Protein AF-A0A7S2BUK6-F1 (afdb_monomer)

InterPro domains:
  IPR001461 Aspartic peptidase A1 [PTHR47966] (7-236)
  IPR001969 Aspartic peptidase, active site [PS00141] (175-186)
  IPR021109 Aspartic peptidase domain superfamily [G3DSA:2.40.70.10] (14-270)
  IPR021109 Aspartic peptidase domain superfamily [SSF50630] (5-238)
  IPR033121 Peptidase family A1 domain [PF00026] (7-235)
  IPR034164 Pepsin-like domain [cd05471] (1-219)

Structure (mmCIF, N/CA/C/O backbone):
data_AF-A0A7S2BUK6-F1
#
_entry.id   AF-A0A7S2BUK6-F1
#
loop_
_atom_site.group_PDB
_atom_site.id
_atom_site.type_symbol
_atom_site.label_atom_id
_atom_site.label_alt_id
_atom_site.label_comp_id
_atom_site.label_asym_id
_atom_site.label_entity_id
_atom_site.label_seq_id
_atom_site.pdbx_PDB_ins_code
_atom_site.Cartn_x
_atom_site.Cartn_y
_atom_site.Cartn_z
_atom_site.occupancy
_atom_site.B_iso_or_equiv
_atom_site.auth_seq_id
_atom_site.auth_comp_id
_atom_site.auth_asym_id
_atom_site.auth_atom_id
_atom_site.pdbx_PDB_model_num
ATOM 1 N N . SER A 1 1 ? -5.325 21.673 5.597 1.00 63.12 1 SER A N 1
ATOM 2 C CA . SER A 1 1 ? -5.915 21.009 6.790 1.00 63.12 1 SER A CA 1
ATOM 3 C C . SER A 1 1 ? -7.316 20.516 6.438 1.00 63.12 1 SER A C 1
ATOM 5 O O . SER A 1 1 ? -7.862 20.958 5.432 1.00 63.12 1 SER A O 1
ATOM 7 N N . CYS A 1 2 ? -7.889 19.571 7.190 1.00 77.50 2 CYS A N 1
ATOM 8 C CA . CYS A 1 2 ? -9.202 18.996 6.872 1.00 77.50 2 CYS A CA 1
ATOM 9 C C . CYS A 1 2 ? -10.075 18.927 8.127 1.00 77.50 2 CYS A C 1
ATOM 11 O O . CYS A 1 2 ? -9.639 18.452 9.172 1.00 77.50 2 CYS A O 1
ATOM 13 N N . GLN A 1 3 ? -11.298 19.439 8.021 1.00 87.62 3 GLN A N 1
ATOM 14 C CA . GLN A 1 3 ? -12.352 19.324 9.018 1.00 87.62 3 GLN A CA 1
ATOM 15 C C . GLN A 1 3 ? -13.396 18.342 8.501 1.00 87.62 3 GLN A C 1
ATOM 17 O O . GLN A 1 3 ? -14.001 18.560 7.446 1.00 87.62 3 GLN A O 1
ATOM 22 N N . ALA A 1 4 ? -13.639 17.286 9.268 1.00 88.25 4 ALA A N 1
ATOM 23 C CA . ALA A 1 4 ? -14.643 16.278 8.971 1.00 88.25 4 ALA A CA 1
ATOM 24 C C . ALA A 1 4 ? -15.629 16.132 10.134 1.00 88.25 4 ALA A C 1
ATOM 26 O O . ALA A 1 4 ? -15.332 16.484 11.277 1.00 88.25 4 ALA A O 1
ATOM 27 N N . LYS A 1 5 ? -16.823 15.622 9.831 1.00 91.38 5 LYS A N 1
ATOM 28 C CA . LYS A 1 5 ? -17.813 15.197 10.825 1.00 91.38 5 LYS A CA 1
ATOM 29 C C . LYS A 1 5 ? -18.243 13.771 10.532 1.00 91.38 5 LYS A C 1
ATOM 31 O O . LYS A 1 5 ? -18.329 13.383 9.368 1.00 91.38 5 LYS A O 1
ATOM 36 N N . ASP A 1 6 ? -18.568 13.030 11.580 1.00 89.75 6 ASP A N 1
ATOM 37 C CA . ASP A 1 6 ? -19.218 11.738 11.422 1.00 89.75 6 ASP A CA 1
ATOM 38 C C . ASP A 1 6 ? -20.614 11.907 10.810 1.00 89.75 6 ASP A C 1
ATOM 40 O O . ASP A 1 6 ? -21.387 12.788 11.198 1.00 89.75 6 ASP A O 1
ATOM 44 N N . GLY A 1 7 ? -20.933 11.031 9.866 1.00 92.12 7 GLY A N 1
ATOM 45 C CA . GLY A 1 7 ? -22.261 10.827 9.310 1.00 92.12 7 GLY A CA 1
ATOM 46 C C . GLY A 1 7 ? -22.595 9.339 9.264 1.00 92.12 7 GLY A C 1
ATOM 47 O O . GLY A 1 7 ? -21.717 8.489 9.410 1.00 92.12 7 GLY A O 1
ATOM 48 N N . TYR A 1 8 ? -23.871 9.032 9.055 1.00 94.94 8 TYR A N 1
ATOM 49 C CA . TYR A 1 8 ? -24.347 7.670 8.837 1.00 94.94 8 TYR A CA 1
ATOM 50 C C . TYR A 1 8 ? -25.310 7.689 7.665 1.00 94.94 8 TYR A C 1
ATOM 52 O O . TYR A 1 8 ? -26.260 8.470 7.678 1.00 94.94 8 TYR A O 1
ATOM 60 N N . ASP A 1 9 ? -25.083 6.826 6.684 1.00 95.44 9 ASP A N 1
ATOM 61 C CA . ASP A 1 9 ? -25.985 6.701 5.542 1.00 95.44 9 ASP A CA 1
ATOM 62 C C . ASP A 1 9 ? -25.964 5.278 4.973 1.00 95.44 9 ASP A C 1
ATOM 64 O O . ASP A 1 9 ? -25.225 4.411 5.438 1.00 95.44 9 ASP A O 1
ATOM 68 N N . THR A 1 10 ? -26.805 5.005 3.986 1.00 96.56 10 THR A N 1
ATOM 69 C CA . THR A 1 10 ? -26.719 3.782 3.195 1.00 96.56 10 THR A CA 1
ATOM 70 C C . THR A 1 10 ? -25.669 3.958 2.105 1.00 96.56 10 THR A C 1
ATOM 72 O O . THR A 1 10 ? -25.775 4.854 1.273 1.00 96.56 10 THR A O 1
ATOM 75 N N . VAL A 1 11 ? -24.670 3.078 2.085 1.00 95.69 11 VAL A N 1
ATOM 76 C CA . VAL A 1 11 ? -23.646 3.024 1.036 1.00 95.69 11 VAL A CA 1
ATOM 77 C C . VAL A 1 11 ? -23.874 1.776 0.199 1.00 95.69 11 VAL A C 1
ATOM 79 O O . VAL A 1 11 ? -24.065 0.688 0.734 1.00 95.69 11 VAL A O 1
ATOM 82 N N . SER A 1 12 ? -23.834 1.907 -1.121 1.00 94.88 12 SER A N 1
ATOM 83 C CA . SER A 1 12 ? -23.960 0.779 -2.043 1.00 94.88 12 SER A CA 1
ATOM 84 C C . SER A 1 12 ? -22.882 0.841 -3.111 1.00 94.88 12 SER A C 1
ATOM 86 O O . SER A 1 12 ? -22.675 1.899 -3.705 1.00 94.88 12 SER A O 1
ATOM 88 N N . VAL A 1 13 ? -22.231 -0.290 -3.387 1.00 92.44 13 VAL A N 1
ATOM 89 C CA . VAL A 1 13 ? -21.210 -0.406 -4.437 1.00 92.44 13 VAL A CA 1
ATOM 90 C C . VAL A 1 13 ? -21.496 -1.651 -5.265 1.00 92.44 13 VAL A C 1
ATOM 92 O O . VAL A 1 13 ? -21.293 -2.776 -4.815 1.00 92.44 13 VAL A O 1
ATOM 95 N N . GLY A 1 14 ? -21.992 -1.468 -6.488 1.00 89.06 14 GLY A N 1
ATOM 96 C CA . GLY A 1 14 ? -22.506 -2.586 -7.278 1.00 89.06 14 GLY A CA 1
ATOM 97 C C . GLY A 1 14 ? -23.713 -3.224 -6.586 1.00 89.06 14 GLY A C 1
ATOM 98 O O . GLY A 1 14 ? -24.710 -2.552 -6.341 1.00 89.06 14 GLY A O 1
ATOM 99 N N . THR A 1 15 ? -23.629 -4.518 -6.271 1.00 90.38 15 THR A N 1
ATOM 100 C CA . THR A 1 15 ? -24.731 -5.289 -5.667 1.00 90.38 15 THR A CA 1
ATOM 101 C C . THR A 1 15 ? -24.682 -5.369 -4.141 1.00 90.38 15 THR A C 1
ATOM 103 O O . THR A 1 15 ? -25.618 -5.895 -3.543 1.00 90.38 15 THR A O 1
ATOM 106 N N . VAL A 1 16 ? -23.610 -4.891 -3.499 1.00 94.81 16 VAL A N 1
ATOM 107 C CA . VAL A 1 16 ? -23.482 -4.912 -2.033 1.00 94.81 16 VAL A CA 1
ATOM 108 C C . VAL A 1 16 ? -23.966 -3.598 -1.429 1.00 94.81 16 VAL A C 1
ATOM 110 O O . VAL A 1 16 ? -23.730 -2.519 -1.977 1.00 94.81 16 VAL A O 1
ATOM 113 N N . VAL A 1 17 ? -24.665 -3.698 -0.297 1.00 96.50 17 VAL A N 1
ATOM 114 C CA . VAL A 1 17 ? -25.309 -2.568 0.381 1.00 96.50 17 VAL A CA 1
ATOM 115 C C . VAL A 1 17 ? -24.965 -2.605 1.865 1.00 96.50 17 VAL A C 1
ATOM 117 O O . VAL A 1 17 ? -25.280 -3.571 2.553 1.00 96.50 17 VAL A O 1
ATOM 120 N N . ALA A 1 18 ? -24.378 -1.521 2.357 1.00 95.94 18 ALA A N 1
ATOM 121 C CA . ALA A 1 18 ? -24.115 -1.246 3.759 1.00 95.94 18 ALA A CA 1
ATOM 122 C C . ALA A 1 18 ? -25.167 -0.264 4.286 1.00 95.94 18 ALA A C 1
ATOM 124 O O . ALA A 1 18 ? -25.197 0.901 3.887 1.00 95.94 18 ALA A O 1
ATOM 125 N N . LYS A 1 19 ? -26.053 -0.714 5.176 1.00 95.69 19 LYS A N 1
ATOM 126 C CA . LYS A 1 19 ? -27.049 0.167 5.806 1.00 95.69 19 LYS A CA 1
ATOM 127 C C . LYS A 1 19 ? -26.442 0.852 7.024 1.00 95.69 19 LYS A C 1
ATOM 129 O O . LYS A 1 19 ? -25.816 0.185 7.839 1.00 95.69 19 LYS A O 1
ATOM 134 N N . LYS A 1 20 ? -26.713 2.152 7.192 1.00 95.06 20 LYS A N 1
ATOM 135 C CA . LYS A 1 20 ? -26.239 2.948 8.341 1.00 95.06 20 LYS A CA 1
ATOM 136 C C . LYS A 1 20 ? -24.707 2.884 8.495 1.00 95.06 20 LYS A C 1
ATOM 138 O O . LYS A 1 20 ? -24.192 2.828 9.607 1.00 95.06 20 LYS A O 1
ATOM 143 N N . GLN A 1 21 ? -23.994 2.894 7.373 1.00 95.44 21 GLN A N 1
ATOM 144 C CA . GLN A 1 21 ? -22.540 2.909 7.314 1.00 95.44 21 GLN A CA 1
ATOM 145 C C . GLN A 1 21 ? -22.007 4.221 7.908 1.00 95.44 21 GLN A C 1
ATOM 147 O O . GLN A 1 21 ? -22.392 5.293 7.427 1.00 95.44 21 GLN A O 1
ATOM 152 N N . PRO A 1 22 ? -21.111 4.165 8.910 1.00 93.50 22 PRO A N 1
ATOM 153 C CA . PRO A 1 22 ? -20.335 5.328 9.320 1.00 93.50 22 PRO A CA 1
ATOM 154 C C . PRO A 1 22 ? -19.531 5.898 8.144 1.00 93.50 22 PRO A C 1
ATOM 156 O O . PRO A 1 22 ? -18.801 5.161 7.476 1.00 93.50 22 PRO A O 1
ATOM 159 N N . ILE A 1 23 ? -19.637 7.206 7.914 1.00 93.25 23 ILE A N 1
ATOM 160 C CA . ILE A 1 23 ? -18.888 7.946 6.890 1.00 93.25 23 ILE A CA 1
ATOM 161 C C . ILE A 1 23 ? -18.262 9.206 7.485 1.00 93.25 23 ILE A C 1
ATOM 163 O O . ILE A 1 23 ? -18.832 9.841 8.374 1.00 93.25 23 ILE A O 1
ATOM 167 N N . TRP A 1 24 ? -17.100 9.601 6.971 1.00 91.06 24 TRP A N 1
ATOM 168 C CA . TRP A 1 24 ? -16.492 10.889 7.295 1.00 91.06 24 TRP A CA 1
ATOM 169 C C . TRP A 1 24 ? -16.889 11.919 6.247 1.00 91.06 24 TRP A C 1
ATOM 171 O O . TRP A 1 24 ? -16.454 11.870 5.099 1.00 91.06 24 TRP A O 1
ATOM 181 N N . VAL A 1 25 ? -17.733 12.866 6.649 1.00 91.25 25 VAL A N 1
ATOM 182 C CA . VAL A 1 25 ? -18.172 13.960 5.787 1.00 91.25 25 VAL A CA 1
ATOM 183 C C . VAL A 1 25 ? -17.171 15.099 5.908 1.00 91.25 25 VAL A C 1
ATOM 185 O O . VAL A 1 25 ? -17.207 15.872 6.871 1.00 91.25 25 VAL A O 1
ATOM 188 N N . ALA A 1 26 ? -16.287 15.205 4.919 1.00 89.19 26 ALA A N 1
ATOM 189 C CA . ALA A 1 26 ? -15.412 16.355 4.738 1.00 89.19 26 ALA A CA 1
ATOM 190 C C . ALA A 1 26 ? -16.256 17.637 4.603 1.00 89.19 26 ALA A C 1
ATOM 192 O O . ALA A 1 26 ? -17.089 17.754 3.706 1.00 89.19 26 ALA A O 1
ATOM 193 N N . LYS A 1 27 ? -16.078 18.592 5.523 1.00 86.81 27 LYS A N 1
ATOM 194 C CA . LYS A 1 27 ? -16.765 19.897 5.505 1.00 86.81 27 LYS A CA 1
ATOM 195 C C . LYS A 1 27 ? -15.912 20.973 4.860 1.00 86.81 27 LYS A C 1
ATOM 197 O O . LYS A 1 27 ? -16.417 21.771 4.080 1.00 86.81 27 LYS A O 1
ATOM 202 N N . PHE A 1 28 ? -14.632 20.977 5.199 1.00 84.44 28 PHE A N 1
ATOM 203 C CA . PHE A 1 28 ? -13.642 21.878 4.638 1.00 84.44 28 PHE A CA 1
ATOM 204 C C . PHE A 1 28 ? -12.317 21.136 4.610 1.00 84.44 28 PHE A C 1
ATOM 206 O O . PHE A 1 28 ? -11.784 20.820 5.672 1.00 84.44 28 PHE A O 1
ATOM 213 N N . CYS A 1 29 ? -11.811 20.815 3.423 1.00 80.44 29 CYS A N 1
ATOM 214 C CA . CYS A 1 29 ? -10.545 20.110 3.283 1.00 80.44 29 CYS A CA 1
ATOM 215 C C . CYS A 1 29 ? -9.741 20.732 2.151 1.00 80.44 29 CYS A C 1
ATOM 217 O O . CYS A 1 29 ? -10.107 20.633 0.983 1.00 80.44 29 CYS A O 1
ATOM 219 N N . GLU A 1 30 ? -8.631 21.363 2.514 1.00 79.75 30 GLU A N 1
ATOM 220 C CA . GLU A 1 30 ? -7.612 21.777 1.558 1.00 79.75 30 GLU A CA 1
ATOM 221 C C . GLU A 1 30 ? -6.728 20.573 1.274 1.00 79.75 30 GLU A C 1
ATOM 223 O O . GLU A 1 30 ? -5.814 20.257 2.043 1.00 79.75 30 GLU A O 1
ATOM 228 N N . ILE A 1 31 ? -7.050 19.875 0.188 1.00 75.88 31 ILE A N 1
ATOM 229 C CA . ILE A 1 31 ? -6.252 18.766 -0.324 1.00 75.88 31 ILE A CA 1
ATOM 230 C C . ILE A 1 31 ? -5.955 19.084 -1.792 1.00 75.88 31 ILE A C 1
ATOM 232 O O . ILE A 1 31 ? -6.694 18.636 -2.669 1.00 75.88 31 ILE A O 1
ATOM 236 N N . PRO A 1 32 ? -4.912 19.892 -2.076 1.00 70.69 32 PRO A N 1
ATOM 237 C CA . PRO A 1 32 ? -4.606 20.364 -3.428 1.00 70.69 32 PRO A CA 1
ATOM 238 C C . PRO A 1 32 ? -4.531 19.231 -4.456 1.00 70.69 32 PRO A C 1
ATOM 240 O O . PRO A 1 32 ? -5.091 19.351 -5.539 1.00 70.69 32 PRO A O 1
ATOM 243 N N . MET A 1 33 ? -3.959 18.083 -4.081 1.00 68.25 33 MET A N 1
ATOM 244 C CA . MET A 1 33 ? -3.880 16.891 -4.937 1.00 68.25 33 MET A CA 1
ATOM 245 C C . MET A 1 33 ? -5.245 16.332 -5.364 1.00 68.25 33 MET A C 1
ATOM 247 O O . MET A 1 33 ? -5.359 15.752 -6.439 1.00 68.25 33 MET A O 1
ATOM 251 N N . LEU A 1 34 ? -6.299 16.526 -4.566 1.00 73.69 34 LEU A N 1
ATOM 252 C CA . LEU A 1 34 ? -7.648 16.070 -4.907 1.00 73.69 34 LEU A CA 1
ATOM 253 C C . LEU A 1 34 ? -8.431 17.075 -5.757 1.00 73.69 34 LEU A C 1
ATOM 255 O O . LEU A 1 34 ? -9.470 16.716 -6.299 1.00 73.69 34 LEU A O 1
ATOM 259 N N . THR A 1 35 ? -7.945 18.310 -5.926 1.00 72.25 35 THR A N 1
ATOM 260 C CA . THR A 1 35 ? -8.623 19.308 -6.778 1.00 72.25 35 THR A CA 1
ATOM 261 C C . THR A 1 35 ? -8.655 18.900 -8.250 1.00 72.25 35 THR A C 1
ATOM 263 O O . THR A 1 35 ? -9.583 19.262 -8.967 1.00 72.25 35 THR A O 1
ATOM 266 N N . GLN A 1 36 ? -7.669 18.111 -8.684 1.00 72.56 36 GLN A N 1
ATOM 267 C CA . GLN A 1 36 ? -7.567 17.569 -10.040 1.00 72.56 36 GLN A CA 1
ATOM 268 C C . GLN A 1 36 ? -7.998 16.097 -10.121 1.00 72.56 36 GLN A C 1
ATOM 270 O O . GLN A 1 36 ? -7.938 15.493 -11.192 1.00 72.56 36 GLN A O 1
ATOM 275 N N . ALA A 1 37 ? -8.414 15.496 -9.003 1.00 79.19 37 ALA A N 1
ATOM 276 C CA . ALA A 1 37 ? -8.813 14.100 -8.980 1.00 79.19 37 ALA A CA 1
ATOM 277 C C . ALA A 1 37 ? -10.132 13.896 -9.737 1.00 79.19 37 ALA A C 1
ATOM 279 O O . ALA A 1 37 ? -11.076 14.676 -9.623 1.00 79.19 37 ALA A O 1
ATOM 280 N N . SER A 1 38 ? -10.224 12.789 -10.471 1.00 85.38 38 SER A N 1
ATOM 281 C CA . SER A 1 38 ? -11.446 12.371 -11.169 1.00 85.38 38 SER A CA 1
ATOM 282 C C . SER A 1 38 ? -12.439 11.623 -10.269 1.00 85.38 38 SER A C 1
ATOM 284 O O . SER A 1 38 ? -13.433 11.091 -10.761 1.00 85.38 38 SER A O 1
ATOM 286 N N . PHE A 1 39 ? -12.182 11.562 -8.959 1.00 87.38 39 PHE A N 1
ATOM 287 C CA . PHE A 1 39 ? -13.015 10.873 -7.976 1.00 87.38 39 PHE A CA 1
ATOM 288 C C . PHE A 1 39 ? -13.428 11.807 -6.835 1.00 87.38 39 PHE A C 1
ATOM 290 O O . PHE A 1 39 ? -12.749 12.781 -6.523 1.00 87.38 39 PHE A O 1
ATOM 297 N N . ASN A 1 40 ? -14.544 11.478 -6.178 1.00 87.75 40 ASN A N 1
ATOM 298 C CA . ASN A 1 40 ? -15.128 12.301 -5.111 1.00 87.75 40 ASN A CA 1
ATOM 299 C C . ASN A 1 40 ? -15.127 11.626 -3.732 1.00 87.75 40 ASN A C 1
ATOM 301 O O . ASN A 1 40 ? -15.394 12.285 -2.731 1.00 87.75 40 ASN A O 1
ATOM 305 N N . VAL A 1 41 ? -14.868 10.317 -3.673 1.00 89.56 41 VAL A N 1
ATOM 306 C CA . VAL A 1 41 ? -14.949 9.510 -2.450 1.00 89.56 41 VAL A CA 1
ATOM 307 C C . VAL A 1 41 ? -13.751 8.575 -2.382 1.00 89.56 41 VAL A C 1
ATOM 309 O O . VAL A 1 41 ? -13.381 7.966 -3.384 1.00 89.56 41 VAL A O 1
ATOM 312 N N . ILE A 1 42 ? -13.184 8.435 -1.185 1.00 90.81 42 ILE A N 1
ATOM 313 C CA . ILE A 1 42 ? -12.199 7.404 -0.858 1.00 90.81 42 ILE A CA 1
ATOM 314 C C . ILE A 1 42 ? -12.901 6.380 0.030 1.00 90.81 42 ILE A C 1
ATOM 316 O O . ILE A 1 42 ? -13.400 6.721 1.102 1.00 90.81 42 ILE A O 1
ATOM 320 N N . ALA A 1 43 ? -12.947 5.130 -0.421 1.00 92.81 43 ALA A N 1
ATOM 321 C CA . ALA A 1 43 ? -13.478 4.016 0.352 1.00 92.81 43 ALA A CA 1
ATOM 322 C C . ALA A 1 43 ? -12.311 3.182 0.890 1.00 92.81 43 ALA A C 1
ATOM 324 O O . ALA A 1 43 ? -11.618 2.510 0.130 1.00 92.81 43 ALA A O 1
ATOM 325 N N . GLY A 1 44 ? -12.083 3.243 2.203 1.00 91.62 44 GLY A N 1
ATOM 326 C CA . GLY A 1 44 ? -11.054 2.442 2.860 1.00 91.62 44 GLY A CA 1
ATOM 327 C C . GLY A 1 44 ? -11.448 0.967 2.896 1.00 91.62 44 GLY A C 1
ATOM 328 O O . GLY A 1 44 ? -12.485 0.619 3.456 1.00 91.62 44 GLY A O 1
ATOM 329 N N . LEU A 1 45 ? -10.604 0.106 2.323 1.00 92.88 45 LEU A N 1
ATOM 330 C CA . LEU A 1 45 ? -10.773 -1.353 2.320 1.00 92.88 45 LEU A CA 1
ATOM 331 C C . LEU A 1 45 ? -9.724 -2.045 3.198 1.00 92.88 45 LEU A C 1
ATOM 333 O O . LEU A 1 45 ? -9.308 -3.160 2.896 1.00 92.88 45 LEU A O 1
ATOM 337 N N . GLY A 1 46 ? -9.243 -1.368 4.246 1.00 89.81 46 GLY A N 1
ATOM 338 C CA . GLY A 1 46 ? -8.295 -1.938 5.205 1.00 89.81 46 GLY A CA 1
ATOM 339 C C . GLY A 1 46 ? -8.892 -3.112 5.996 1.00 89.81 46 GLY A C 1
ATOM 340 O O . GLY A 1 46 ? -10.108 -3.324 5.952 1.00 89.81 46 GLY A O 1
ATOM 341 N N . PRO A 1 47 ? -8.063 -3.883 6.722 1.00 86.31 47 PRO A N 1
ATOM 342 C CA . PRO A 1 47 ? -8.556 -4.970 7.559 1.00 86.31 47 PRO A CA 1
ATOM 343 C C . PRO A 1 47 ? -9.607 -4.478 8.573 1.00 86.31 47 PRO A C 1
ATOM 345 O O . PRO A 1 47 ? -9.392 -3.443 9.216 1.00 86.31 47 PRO A O 1
ATOM 348 N N . PRO A 1 48 ? -10.732 -5.196 8.744 1.00 82.94 48 PRO A N 1
ATOM 349 C CA . PRO A 1 48 ? -11.732 -4.838 9.743 1.00 82.94 48 PRO A CA 1
ATOM 350 C C . PRO A 1 48 ? -11.160 -4.974 11.161 1.00 82.94 48 PRO A C 1
ATOM 352 O O . PRO A 1 48 ? -10.327 -5.838 11.440 1.00 82.94 48 PRO A O 1
ATOM 355 N N . GLY A 1 49 ? -11.610 -4.117 12.072 1.00 82.00 49 GLY A N 1
ATOM 356 C CA . GLY A 1 49 ? -11.174 -4.054 1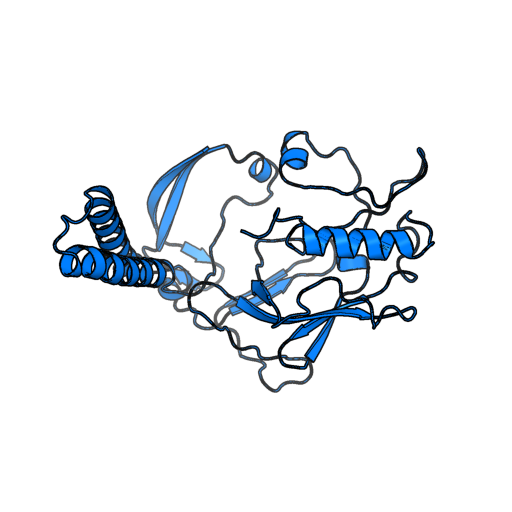3.461 1.00 82.00 49 GLY A CA 1
ATOM 357 C C . GLY A 1 49 ? -9.916 -3.220 13.711 1.00 82.00 49 GLY A C 1
ATOM 358 O O . GLY A 1 49 ? -9.512 -3.109 14.871 1.00 82.00 49 GLY A O 1
ATOM 359 N N . GLN A 1 50 ? -9.300 -2.624 12.682 1.00 84.50 50 GLN A N 1
ATOM 360 C CA . GLN A 1 50 ? -8.041 -1.879 12.818 1.00 84.50 50 GLN A CA 1
ATOM 361 C C . GLN A 1 50 ? -8.101 -0.757 13.874 1.00 84.50 50 GLN A C 1
ATOM 363 O O . GLN A 1 50 ? -7.236 -0.766 14.754 1.00 84.50 50 GLN A O 1
ATOM 368 N N . PRO A 1 51 ? -9.107 0.145 13.897 1.00 83.69 51 PRO A N 1
ATOM 369 C CA . PRO A 1 51 ? -9.170 1.204 14.910 1.00 83.69 51 PRO A CA 1
ATOM 370 C C . PRO A 1 51 ? -9.263 0.646 16.337 1.00 83.69 51 PRO A C 1
ATOM 372 O O . PRO A 1 51 ? -8.548 1.072 17.243 1.00 83.69 51 PRO A O 1
ATOM 375 N N . ALA A 1 52 ? -10.092 -0.383 16.538 1.00 86.81 52 ALA A N 1
ATOM 376 C CA . ALA A 1 52 ? -10.239 -1.022 17.841 1.00 86.81 52 ALA A CA 1
ATOM 377 C C . ALA A 1 52 ? -8.966 -1.772 18.270 1.00 86.81 52 ALA A C 1
ATOM 379 O O . ALA A 1 52 ? -8.642 -1.794 19.457 1.00 86.81 52 ALA A O 1
ATOM 380 N N . TYR A 1 53 ? -8.252 -2.397 17.330 1.00 86.94 53 TYR A N 1
ATOM 381 C CA . TYR A 1 53 ? -6.980 -3.065 17.595 1.00 86.94 53 TYR A CA 1
ATOM 382 C C . TYR A 1 53 ? -5.898 -2.059 17.997 1.00 86.94 53 TYR A C 1
ATOM 384 O O . TYR A 1 53 ? -5.251 -2.251 19.026 1.00 86.94 53 TYR A O 1
ATOM 392 N N . THR A 1 54 ? -5.741 -0.968 17.239 1.00 87.00 54 THR A N 1
ATOM 393 C CA . THR A 1 54 ? -4.767 0.090 17.538 1.00 87.00 54 THR A CA 1
ATOM 394 C C . THR A 1 54 ? -5.020 0.695 18.918 1.00 87.00 54 THR A C 1
ATOM 396 O O . THR A 1 54 ? -4.093 0.747 19.726 1.00 87.00 54 THR A O 1
ATOM 399 N N . ALA A 1 55 ? -6.267 1.062 19.232 1.00 89.25 55 ALA A N 1
ATOM 400 C CA . ALA A 1 55 ? -6.610 1.625 20.536 1.00 89.25 55 ALA A CA 1
ATOM 401 C C . ALA A 1 55 ? -6.315 0.649 21.693 1.00 89.25 55 ALA A C 1
ATOM 403 O O . ALA A 1 55 ? -5.726 1.045 22.695 1.00 89.25 55 ALA A O 1
ATOM 404 N N . ARG A 1 56 ? -6.642 -0.648 21.551 1.00 92.19 56 ARG A N 1
ATOM 405 C CA . ARG A 1 56 ? -6.301 -1.670 22.565 1.00 92.19 56 ARG A CA 1
ATOM 406 C C . ARG A 1 56 ? -4.796 -1.807 22.763 1.00 92.19 56 ARG A C 1
ATOM 408 O O . ARG A 1 56 ? -4.342 -1.811 23.900 1.00 92.19 56 ARG A O 1
ATOM 415 N N . HIS A 1 57 ? -4.032 -1.887 21.675 1.00 91.50 57 HIS A N 1
ATOM 416 C CA . HIS A 1 57 ? -2.582 -2.024 21.762 1.00 91.50 57 HIS A CA 1
ATOM 417 C C . HIS A 1 57 ? -1.943 -0.807 22.448 1.00 91.50 57 HIS A C 1
ATOM 419 O O . HIS A 1 57 ? -1.064 -0.972 23.288 1.00 91.50 57 HIS A O 1
ATOM 425 N N . MET A 1 58 ? -2.401 0.413 22.147 1.00 92.88 58 MET A N 1
ATOM 426 C CA . MET A 1 58 ? -1.915 1.618 22.829 1.00 92.88 58 MET A CA 1
ATOM 427 C C . MET A 1 58 ? -2.259 1.615 24.324 1.00 92.88 58 MET A C 1
ATOM 429 O O . MET A 1 58 ? -1.399 1.936 25.142 1.00 92.88 58 MET A O 1
ATOM 433 N N . LEU A 1 59 ? -3.467 1.180 24.698 1.00 94.94 59 LEU A N 1
ATOM 434 C CA . LEU A 1 59 ? -3.855 1.024 26.105 1.00 94.94 59 LEU A CA 1
ATOM 435 C C . LEU A 1 59 ? -2.966 0.012 26.843 1.00 94.94 59 LEU A C 1
ATOM 437 O O . LEU A 1 59 ? -2.524 0.297 27.952 1.00 94.94 59 LEU A O 1
ATOM 441 N N . GLU A 1 60 ? -2.621 -1.115 26.216 1.00 95.00 60 GLU A N 1
ATOM 442 C CA . GLU A 1 60 ? -1.698 -2.103 26.795 1.00 95.00 60 GLU A CA 1
ATOM 443 C C . GLU A 1 60 ? -0.279 -1.543 27.004 1.00 95.00 60 GLU A C 1
ATOM 445 O O . GLU A 1 60 ? 0.399 -1.897 27.971 1.00 95.00 60 GLU A O 1
ATOM 450 N N . GLN A 1 61 ? 0.201 -0.667 2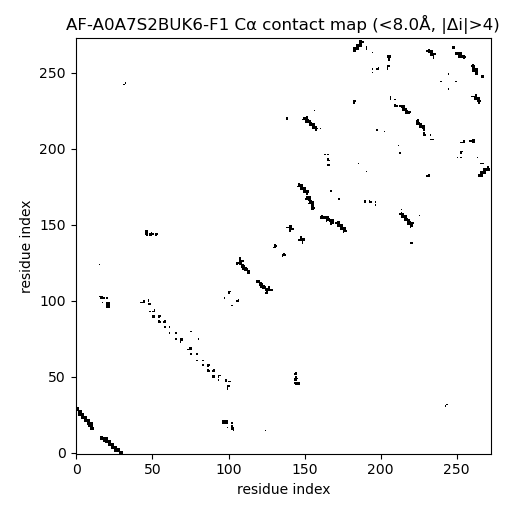6.113 1.00 93.88 61 GLN A N 1
ATOM 451 C CA . GLN A 1 61 ? 1.492 0.008 26.303 1.00 93.88 61 GLN A CA 1
ATOM 452 C C . GLN A 1 61 ? 1.422 1.027 27.447 1.00 93.88 61 GLN A C 1
ATOM 454 O O . GLN A 1 61 ? 2.327 1.070 28.283 1.00 93.88 61 GLN A O 1
ATOM 459 N N . LEU A 1 62 ? 0.330 1.791 27.538 1.00 94.81 62 LEU A N 1
ATOM 460 C CA . LEU A 1 62 ? 0.096 2.718 28.646 1.00 94.81 62 LEU A CA 1
ATOM 461 C C . LEU A 1 62 ? -0.008 1.989 29.992 1.00 94.81 62 LEU A C 1
ATOM 463 O O . LEU A 1 62 ? 0.531 2.477 30.982 1.00 94.81 62 LEU A O 1
ATOM 467 N N . ASP A 1 63 ? -0.610 0.797 30.036 1.00 95.25 63 ASP A N 1
ATOM 468 C CA . ASP A 1 63 ? -0.639 -0.047 31.238 1.00 95.25 63 ASP A CA 1
ATOM 469 C C . ASP A 1 63 ? 0.774 -0.383 31.729 1.00 95.25 63 ASP A C 1
ATOM 471 O O . ASP A 1 63 ? 1.063 -0.247 32.920 1.00 95.25 63 ASP A O 1
ATOM 475 N N . LYS A 1 64 ? 1.679 -0.764 30.818 1.00 95.12 64 LYS A N 1
ATOM 476 C CA . LYS A 1 64 ? 3.083 -1.058 31.154 1.00 95.12 64 LYS A CA 1
ATOM 477 C C . LYS A 1 64 ? 3.817 0.180 31.665 1.00 95.12 64 LYS A C 1
ATOM 479 O O . LYS A 1 64 ? 4.555 0.091 32.645 1.00 95.12 64 LYS A O 1
ATOM 484 N N . MET A 1 65 ? 3.604 1.333 31.029 1.00 94.44 65 MET A N 1
ATOM 485 C CA . MET A 1 65 ? 4.208 2.597 31.459 1.00 94.44 65 MET A CA 1
ATOM 486 C C . MET A 1 65 ? 3.715 3.001 32.851 1.00 94.44 65 MET A C 1
ATOM 488 O O . MET A 1 65 ? 4.519 3.311 33.724 1.00 94.44 65 MET A O 1
ATOM 492 N N . GLU A 1 66 ? 2.409 2.934 33.106 1.00 93.69 66 GLU A N 1
ATOM 493 C CA . GLU A 1 66 ? 1.852 3.228 34.427 1.00 93.69 66 GLU A CA 1
ATOM 494 C C . GLU A 1 66 ? 2.351 2.281 35.512 1.00 93.69 66 GLU A C 1
ATOM 496 O O . GLU A 1 66 ? 2.616 2.718 36.632 1.00 93.69 66 GLU A O 1
ATOM 501 N N . GLN A 1 67 ? 2.464 0.988 35.202 1.00 94.06 67 GLN A N 1
ATOM 502 C CA . GLN A 1 67 ? 3.027 0.008 36.126 1.00 94.06 67 GLN A CA 1
ATOM 503 C C . GLN A 1 67 ? 4.468 0.360 36.498 1.00 94.06 67 GLN A C 1
ATOM 505 O O . GLN A 1 67 ? 4.831 0.207 37.661 1.00 94.06 67 GLN A O 1
ATOM 510 N N . HIS A 1 68 ? 5.261 0.885 35.559 1.00 94.81 68 HIS A N 1
ATOM 511 C CA . HIS A 1 68 ? 6.620 1.347 35.834 1.00 94.81 68 HIS A CA 1
ATOM 512 C C . HIS A 1 68 ? 6.648 2.512 36.838 1.00 94.81 68 HIS A C 1
ATOM 514 O O . HIS A 1 68 ? 7.353 2.426 37.841 1.00 94.81 68 HIS A O 1
ATOM 520 N N . PHE A 1 69 ? 5.824 3.549 36.641 1.00 95.19 69 PHE A N 1
ATOM 521 C CA . PHE A 1 69 ? 5.712 4.663 37.599 1.00 95.19 69 PHE A CA 1
ATOM 522 C C . PHE A 1 69 ? 5.237 4.187 38.976 1.00 95.19 69 PHE A C 1
ATOM 524 O O . PHE A 1 69 ? 5.839 4.519 39.996 1.00 95.19 69 PHE A O 1
ATOM 531 N N . LYS A 1 70 ? 4.194 3.344 39.011 1.00 92.81 70 LYS A N 1
ATOM 532 C CA . LYS A 1 70 ? 3.652 2.779 40.257 1.00 92.81 70 LYS A CA 1
ATOM 533 C C . LYS A 1 70 ? 4.693 1.938 40.998 1.00 92.81 70 LYS A C 1
ATOM 535 O O . LYS A 1 70 ? 4.792 2.043 42.215 1.00 92.81 70 LYS A O 1
ATOM 540 N N . TYR A 1 71 ? 5.481 1.139 40.278 1.00 95.31 71 TYR A N 1
ATOM 541 C CA . TYR A 1 71 ? 6.567 0.341 40.849 1.00 95.31 71 TYR A CA 1
ATOM 542 C C . TYR A 1 71 ? 7.669 1.219 41.458 1.00 95.31 71 TYR A C 1
ATOM 544 O O . TYR A 1 71 ? 8.160 0.922 42.544 1.00 95.31 71 TYR A O 1
ATOM 552 N N . ASN A 1 72 ? 8.000 2.337 40.807 1.00 94.88 72 ASN A N 1
ATOM 553 C CA . ASN A 1 72 ? 8.967 3.317 41.310 1.00 94.88 72 ASN A CA 1
ATOM 554 C C . ASN A 1 72 ? 8.389 4.239 42.404 1.00 94.88 72 ASN A C 1
ATOM 556 O O . ASN A 1 72 ? 9.089 5.121 42.894 1.00 94.88 72 ASN A O 1
ATOM 560 N N . ASN A 1 73 ? 7.126 4.041 42.805 1.00 94.75 73 ASN A N 1
ATOM 561 C CA . ASN A 1 73 ? 6.400 4.889 43.753 1.00 94.75 73 ASN A CA 1
ATOM 562 C C . ASN A 1 73 ? 6.326 6.368 43.312 1.00 94.75 73 ASN A C 1
ATOM 564 O O . ASN A 1 73 ? 6.296 7.286 44.134 1.00 94.75 73 ASN A O 1
ATOM 568 N N . GLU A 1 74 ? 6.295 6.581 41.998 1.00 95.12 74 GLU A N 1
ATOM 569 C CA . GLU A 1 74 ? 6.148 7.875 41.344 1.00 95.12 74 GLU A CA 1
ATOM 570 C C . GLU A 1 74 ? 4.683 8.113 40.955 1.00 95.12 74 GLU A C 1
ATOM 572 O O . GLU A 1 74 ? 3.922 7.185 40.661 1.00 95.12 74 GLU A O 1
ATOM 577 N N . ALA A 1 75 ? 4.273 9.381 40.935 1.00 94.00 75 ALA A N 1
ATOM 578 C CA . ALA A 1 75 ? 2.966 9.748 40.410 1.00 94.00 75 ALA A CA 1
ATOM 579 C C . ALA A 1 75 ? 2.939 9.537 38.891 1.00 94.00 75 ALA A C 1
ATOM 581 O O . ALA A 1 75 ? 3.860 9.946 38.186 1.00 94.00 75 ALA A O 1
ATOM 582 N N . VAL A 1 76 ? 1.859 8.938 38.381 1.00 94.56 76 VAL A N 1
ATOM 583 C CA . VAL A 1 76 ? 1.653 8.813 36.935 1.00 94.56 76 VAL A CA 1
ATOM 584 C C . VAL A 1 76 ? 1.488 10.219 36.340 1.00 94.56 76 VAL A C 1
ATOM 586 O O . VAL A 1 76 ? 0.617 10.963 36.801 1.00 94.56 76 VAL A O 1
ATOM 589 N N . PRO A 1 77 ? 2.276 10.587 35.316 1.00 95.62 77 PRO A N 1
ATOM 590 C CA . PRO A 1 77 ? 2.138 11.868 34.635 1.00 95.62 77 PRO A CA 1
ATOM 591 C C . PRO A 1 77 ? 0.725 12.109 34.083 1.00 95.62 77 PRO A C 1
ATOM 593 O O . PRO A 1 77 ? 0.114 11.223 33.483 1.00 95.62 77 PRO A O 1
ATOM 596 N N . GLU A 1 78 ? 0.211 13.332 34.234 1.00 94.75 78 GLU A N 1
ATOM 597 C CA . GLU A 1 78 ? -1.152 13.699 33.816 1.00 94.75 78 GLU A CA 1
ATOM 598 C C . GLU A 1 78 ? -1.388 13.498 32.310 1.00 94.75 78 GLU A C 1
ATOM 600 O O . GLU A 1 78 ? -2.470 13.079 31.899 1.00 94.75 78 GLU A O 1
ATOM 605 N N . ASN A 1 79 ? -0.359 13.698 31.481 1.00 94.38 79 ASN A N 1
ATOM 606 C CA . ASN A 1 79 ? -0.438 13.442 30.043 1.00 94.38 79 ASN A CA 1
ATOM 607 C C . ASN A 1 79 ? -0.707 11.963 29.722 1.00 94.38 79 ASN A C 1
ATOM 609 O O . ASN A 1 79 ? -1.443 11.691 28.780 1.00 94.38 79 ASN A O 1
ATOM 613 N N . LEU A 1 80 ? -0.169 11.014 30.500 1.00 93.62 80 LEU A N 1
ATOM 614 C CA . LEU A 1 80 ? -0.449 9.586 30.302 1.00 93.62 80 LEU A CA 1
ATOM 615 C C . LEU A 1 80 ? -1.891 9.248 30.687 1.00 93.62 80 LEU A C 1
ATOM 617 O O . LEU A 1 80 ? -2.563 8.497 29.983 1.00 93.62 80 LEU A O 1
ATOM 621 N N . VAL A 1 81 ? -2.393 9.851 31.769 1.00 93.25 81 VAL A N 1
ATOM 622 C CA . VAL A 1 81 ? -3.795 9.702 32.191 1.00 93.25 81 VAL A CA 1
ATOM 623 C C . VAL A 1 81 ? -4.744 10.248 31.122 1.00 93.25 81 VAL A C 1
ATOM 625 O O . VAL A 1 81 ? -5.775 9.638 30.832 1.00 93.25 81 VAL A O 1
ATOM 628 N N . GLN A 1 82 ? -4.402 11.388 30.522 1.00 94.50 82 GLN A N 1
ATOM 629 C CA . GLN A 1 82 ? -5.194 11.996 29.459 1.00 94.50 82 GLN A CA 1
ATOM 630 C C . GLN A 1 82 ? -5.157 11.159 28.170 1.00 94.50 82 GLN A C 1
ATOM 632 O O . GLN A 1 82 ? -6.215 10.857 27.622 1.00 94.50 82 GLN A O 1
ATOM 637 N N . GLN A 1 83 ? -3.978 10.687 27.754 1.00 94.00 83 GLN A N 1
ATOM 638 C CA . GLN A 1 83 ? -3.829 9.776 26.611 1.00 94.00 83 GLN A CA 1
ATOM 639 C C . GLN A 1 83 ? -4.631 8.483 26.791 1.00 94.00 83 GLN A C 1
ATOM 641 O O . GLN A 1 83 ? -5.282 8.023 25.855 1.00 94.00 83 GLN A O 1
ATOM 646 N N . ARG A 1 84 ? -4.648 7.907 28.001 1.00 94.81 84 ARG A N 1
ATOM 647 C CA . ARG A 1 84 ? -5.489 6.739 28.297 1.00 94.81 84 ARG A CA 1
ATOM 648 C C . ARG A 1 84 ? -6.961 7.034 28.035 1.00 94.81 84 ARG A C 1
ATOM 650 O O . ARG A 1 84 ? -7.610 6.263 27.335 1.00 94.81 84 ARG A O 1
ATOM 657 N N . LYS A 1 85 ? -7.489 8.135 28.581 1.00 95.25 85 LYS A N 1
ATOM 658 C CA . LYS A 1 85 ? -8.899 8.516 28.390 1.00 95.25 85 LYS A CA 1
ATOM 659 C C . LYS A 1 85 ? -9.244 8.672 26.910 1.00 95.25 85 LYS A C 1
ATOM 661 O O . LYS A 1 85 ? -10.325 8.263 26.497 1.00 95.25 85 LYS A O 1
ATOM 666 N N . GLU A 1 86 ? -8.334 9.240 26.124 1.00 94.19 86 GLU A N 1
ATOM 667 C CA . GLU A 1 86 ? -8.499 9.394 24.676 1.00 94.19 86 GLU A CA 1
ATOM 668 C C . GLU A 1 86 ? -8.598 8.035 23.975 1.00 94.19 86 GLU A C 1
ATOM 670 O O . GLU A 1 86 ? -9.575 7.789 23.266 1.00 94.19 86 GLU A O 1
ATOM 675 N N . PHE A 1 87 ? -7.671 7.108 24.242 1.00 94.38 87 PHE A N 1
ATOM 676 C CA . PHE A 1 87 ? -7.721 5.770 23.643 1.00 94.38 87 PHE A CA 1
ATOM 677 C C . PHE A 1 87 ? -8.901 4.921 24.142 1.00 94.38 87 PHE A C 1
ATOM 679 O O . PHE A 1 87 ? -9.450 4.123 23.381 1.00 94.38 87 PHE A O 1
ATOM 686 N N . GLU A 1 88 ? -9.347 5.086 25.391 1.00 94.69 88 GLU A N 1
ATOM 687 C CA . GLU A 1 88 ? -10.560 4.432 25.905 1.00 94.69 88 GLU A CA 1
ATOM 688 C C . GLU A 1 88 ? -11.818 4.917 25.173 1.00 94.69 88 GLU A C 1
ATOM 690 O O . GLU A 1 88 ? -12.671 4.107 24.792 1.00 94.69 88 GLU A O 1
ATOM 695 N N . GLN A 1 89 ? -11.923 6.228 24.936 1.00 92.88 89 GLN A N 1
ATOM 696 C CA . GLN A 1 89 ? -13.007 6.815 24.150 1.00 92.88 89 GLN A CA 1
ATOM 697 C C . GLN A 1 89 ? -12.955 6.347 22.695 1.00 92.88 89 GLN A C 1
ATOM 699 O O . GLN A 1 89 ? -13.980 5.929 22.154 1.00 92.88 89 GLN A O 1
ATOM 704 N N . GLU A 1 90 ? -11.774 6.355 22.076 1.00 89.06 90 GLU A N 1
ATOM 705 C CA . GLU A 1 90 ? -11.575 5.855 20.715 1.00 89.06 90 GLU A CA 1
ATOM 706 C C . GLU A 1 90 ? -12.002 4.389 20.600 1.00 89.06 90 GLU A C 1
ATOM 708 O O . GLU A 1 90 ? -12.773 4.035 19.708 1.00 89.06 90 GLU A O 1
ATOM 713 N N . LEU A 1 91 ? -11.595 3.541 21.548 1.00 92.50 91 LEU A N 1
ATOM 714 C CA . LEU A 1 91 ? -11.987 2.137 21.581 1.00 92.50 91 LEU A CA 1
ATOM 715 C C . LEU A 1 91 ? -13.506 1.962 21.735 1.00 92.50 91 LEU A C 1
ATOM 717 O O . LEU A 1 91 ? -14.096 1.089 21.092 1.00 92.50 91 LEU A O 1
ATOM 721 N N . ALA A 1 92 ? -14.150 2.766 22.584 1.00 91.31 92 ALA A N 1
ATOM 722 C CA . ALA A 1 92 ? -15.601 2.735 22.760 1.00 91.31 92 ALA A CA 1
ATOM 723 C C . ALA A 1 92 ? -16.343 3.142 21.476 1.00 91.31 92 ALA A C 1
ATOM 725 O O . ALA A 1 92 ? -17.362 2.537 21.131 1.00 91.31 92 ALA A O 1
ATOM 726 N N . VAL A 1 93 ? -15.816 4.123 20.741 1.00 88.06 93 VAL A N 1
ATOM 727 C CA . VAL A 1 93 ? -16.348 4.551 19.443 1.00 88.06 93 VAL A CA 1
ATOM 728 C C . VAL A 1 93 ? -16.125 3.476 18.379 1.00 88.06 93 VAL A C 1
ATOM 730 O O . VAL A 1 93 ? -17.076 3.095 17.697 1.00 88.06 93 VAL A O 1
ATOM 733 N N . ALA A 1 94 ? -14.908 2.942 18.268 1.00 87.25 94 ALA A N 1
ATOM 734 C CA . ALA A 1 94 ? -14.537 1.933 17.278 1.00 87.25 94 ALA A CA 1
ATOM 735 C C . ALA A 1 94 ? -15.382 0.658 17.403 1.00 87.25 94 ALA A C 1
ATOM 737 O O . ALA A 1 94 ? -15.832 0.116 16.402 1.00 87.25 94 ALA A O 1
ATOM 738 N N . LYS A 1 95 ? -15.697 0.223 18.630 1.00 86.38 95 LYS A N 1
ATOM 739 C CA . LYS A 1 95 ? -16.580 -0.934 18.874 1.00 86.38 95 LYS A CA 1
ATOM 740 C C . LYS A 1 95 ? -18.000 -0.774 18.317 1.00 86.38 95 LYS A C 1
ATOM 742 O O . LYS A 1 95 ? -18.678 -1.778 18.143 1.00 86.38 95 LYS A O 1
ATOM 747 N N . ASN A 1 96 ? -18.455 0.458 18.087 1.00 85.94 96 ASN A N 1
ATOM 748 C CA . ASN A 1 96 ? -19.803 0.760 17.600 1.00 85.94 96 ASN A CA 1
ATOM 749 C C . ASN A 1 96 ? -19.824 1.275 16.150 1.00 85.94 96 ASN A C 1
ATOM 751 O O . ASN A 1 96 ? -20.902 1.470 15.585 1.00 85.94 96 ASN A O 1
ATOM 755 N N . LYS A 1 97 ? -18.656 1.524 15.546 1.00 88.00 97 LYS A N 1
ATOM 756 C CA . LYS A 1 97 ? -18.515 1.976 14.160 1.00 88.00 97 LYS A CA 1
ATOM 757 C C . LYS A 1 97 ? -17.977 0.834 13.306 1.00 88.00 97 LYS A C 1
ATOM 759 O O . LYS A 1 97 ? -16.770 0.704 13.141 1.00 88.00 97 LYS A O 1
ATOM 764 N N . HIS A 1 98 ? -18.893 0.043 12.759 1.00 88.38 98 HIS A N 1
ATOM 765 C CA . HIS A 1 98 ? -18.553 -1.046 11.847 1.00 88.38 98 HIS A CA 1
ATOM 766 C C . HIS A 1 98 ? -17.853 -0.527 10.584 1.00 88.38 98 HIS A C 1
ATOM 768 O O . HIS A 1 98 ? -18.273 0.468 9.976 1.00 88.38 98 HIS A O 1
ATOM 774 N N . GLU A 1 99 ? -16.780 -1.206 10.183 1.00 89.50 99 GLU A N 1
ATOM 775 C CA . GLU A 1 99 ? -16.068 -0.907 8.947 1.00 89.50 99 GLU A CA 1
ATOM 776 C C . GLU A 1 99 ? -16.916 -1.249 7.714 1.00 89.50 99 GLU A C 1
ATOM 778 O O . GLU A 1 99 ? -17.888 -2.008 7.777 1.00 89.50 99 GLU A O 1
ATOM 783 N N . LEU A 1 100 ? -16.540 -0.685 6.562 1.00 92.25 100 LEU A N 1
ATOM 784 C CA . LEU A 1 100 ? -17.299 -0.841 5.321 1.00 92.25 100 LEU A CA 1
ATOM 785 C C . LEU A 1 100 ? -17.437 -2.309 4.900 1.00 92.25 100 LEU A C 1
ATOM 787 O O . LEU A 1 100 ? -18.531 -2.747 4.554 1.00 92.25 100 LEU A O 1
ATOM 791 N N . LEU A 1 101 ? -16.339 -3.069 4.956 1.00 93.00 101 LEU A N 1
ATOM 792 C CA . LEU A 1 101 ? -16.329 -4.487 4.587 1.00 93.00 101 LEU A CA 1
ATOM 793 C C . LEU A 1 101 ? -17.239 -5.323 5.500 1.00 93.00 101 LEU A C 1
ATOM 795 O O . LEU A 1 101 ? -17.989 -6.157 4.997 1.00 93.00 101 LEU A O 1
ATOM 799 N N . ASP A 1 102 ? -17.230 -5.046 6.808 1.00 91.62 102 ASP A N 1
ATOM 800 C CA . ASP A 1 102 ? -18.082 -5.720 7.797 1.00 91.62 102 ASP A CA 1
ATOM 801 C C . ASP A 1 102 ? -19.565 -5.405 7.549 1.00 91.62 102 ASP A C 1
ATOM 803 O O . ASP A 1 102 ? -20.390 -6.301 7.375 1.00 91.62 102 ASP A O 1
ATOM 807 N N . THR A 1 103 ? -19.901 -4.121 7.386 1.00 92.94 103 THR A N 1
ATOM 808 C CA . THR A 1 103 ? -21.285 -3.681 7.142 1.00 92.94 103 THR A CA 1
ATOM 809 C C . THR A 1 103 ? -21.837 -4.186 5.801 1.00 92.94 103 THR A C 1
ATOM 811 O O . THR A 1 103 ? -23.040 -4.418 5.677 1.00 92.94 103 THR A O 1
ATOM 814 N N . MET A 1 104 ? -20.979 -4.379 4.791 1.00 93.81 104 MET A N 1
ATOM 815 C CA . MET A 1 104 ? -21.348 -4.992 3.506 1.00 93.81 104 MET A CA 1
ATOM 816 C C . MET A 1 104 ? -21.418 -6.526 3.552 1.00 93.81 104 MET A C 1
ATOM 818 O O . MET A 1 104 ? -21.882 -7.131 2.583 1.00 93.81 104 MET A O 1
ATOM 822 N N . GLY A 1 105 ? -20.952 -7.167 4.629 1.00 93.56 105 GLY A N 1
ATOM 823 C CA . GLY A 1 105 ? -20.823 -8.622 4.711 1.00 93.56 105 GLY A CA 1
ATOM 824 C C . GLY A 1 105 ? -19.825 -9.191 3.698 1.00 93.56 105 GLY A C 1
ATOM 825 O O . GLY A 1 105 ? -20.055 -10.267 3.142 1.00 93.56 105 GLY A O 1
ATOM 826 N N . VAL A 1 106 ? -18.752 -8.451 3.401 1.00 93.94 106 VAL A N 1
ATOM 827 C CA . VAL A 1 106 ? -17.706 -8.852 2.454 1.00 93.94 106 VAL A CA 1
ATOM 828 C C . VAL A 1 106 ? -16.544 -9.487 3.204 1.00 93.94 106 VAL A C 1
ATOM 830 O O . VAL A 1 106 ? -15.799 -8.807 3.903 1.00 93.94 106 VAL A O 1
ATOM 833 N N . ASN A 1 107 ? -16.344 -10.788 2.989 1.00 91.12 107 ASN A N 1
ATOM 834 C CA . ASN A 1 107 ? -15.261 -11.546 3.632 1.00 91.12 107 ASN A CA 1
ATOM 835 C C . ASN A 1 107 ? -14.052 -11.776 2.717 1.00 91.12 107 ASN A C 1
ATOM 837 O O . ASN A 1 107 ? -12.950 -12.043 3.188 1.00 91.12 107 ASN A O 1
ATOM 841 N N . VAL A 1 108 ? -14.260 -11.701 1.402 1.00 92.88 108 VAL A N 1
ATOM 842 C CA . VAL A 1 108 ? -13.219 -11.855 0.382 1.00 92.88 108 VAL A CA 1
ATOM 843 C C . VAL A 1 108 ? -13.501 -10.849 -0.721 1.00 92.88 108 VAL A C 1
ATOM 845 O O . VAL A 1 108 ? -14.631 -10.744 -1.194 1.00 92.88 108 VAL A O 1
ATOM 848 N N . PHE A 1 109 ? -12.481 -10.120 -1.156 1.00 94.69 109 PHE A N 1
ATOM 849 C CA . PHE A 1 109 ? -12.567 -9.273 -2.339 1.00 94.69 109 PHE A CA 1
ATOM 850 C C . PHE A 1 109 ? -11.322 -9.445 -3.201 1.00 94.69 109 PHE A C 1
ATOM 852 O O . PHE A 1 109 ? -10.307 -9.993 -2.769 1.00 94.69 109 PHE A O 1
ATOM 859 N N . SER A 1 110 ? -11.406 -9.022 -4.454 1.00 95.00 110 SER A N 1
ATOM 860 C CA . SER A 1 110 ? -10.276 -9.051 -5.379 1.00 95.00 110 SER A CA 1
ATOM 861 C C . SER A 1 110 ? -10.261 -7.802 -6.238 1.00 95.00 110 SER A C 1
ATOM 863 O O . SER A 1 110 ? -11.310 -7.292 -6.624 1.00 95.00 110 SER A O 1
ATOM 865 N N . THR A 1 111 ? -9.055 -7.327 -6.533 1.00 94.44 111 THR A N 1
ATOM 866 C CA . THR A 1 111 ? -8.813 -6.177 -7.401 1.00 94.44 111 THR A CA 1
ATOM 867 C C . THR A 1 111 ? -8.002 -6.611 -8.615 1.00 94.44 111 THR A C 1
ATOM 869 O O . THR A 1 111 ? -7.056 -7.392 -8.503 1.00 94.44 111 THR A O 1
ATOM 872 N N . CYS A 1 112 ? -8.381 -6.119 -9.786 1.00 93.69 112 CYS A N 1
ATOM 873 C CA . CYS A 1 112 ? -7.641 -6.295 -11.025 1.00 93.69 112 CYS A CA 1
ATOM 874 C C . CYS A 1 112 ? -7.584 -4.947 -11.734 1.00 93.69 112 CYS A C 1
ATOM 876 O O . CYS A 1 112 ? -8.607 -4.456 -12.201 1.00 93.69 112 CYS A O 1
ATOM 878 N N . LEU A 1 113 ? -6.403 -4.335 -11.800 1.00 92.44 113 LEU A N 1
ATOM 879 C CA . LEU A 1 113 ? -6.210 -3.048 -12.461 1.00 92.44 113 LEU A CA 1
ATOM 880 C C . LEU A 1 113 ? -5.699 -3.271 -13.883 1.00 92.44 113 LEU A C 1
ATOM 882 O O . LEU A 1 113 ? -4.765 -4.043 -14.112 1.00 92.44 113 LEU A O 1
ATOM 886 N N . GLY A 1 114 ? -6.324 -2.604 -14.849 1.00 90.88 114 GLY A N 1
ATOM 887 C CA . GLY A 1 114 ? -5.895 -2.677 -16.234 1.00 90.88 114 GLY A CA 1
ATOM 888 C C . GLY A 1 114 ? -4.532 -2.001 -16.438 1.00 90.88 114 GLY A C 1
ATOM 889 O O . GLY A 1 114 ? -4.275 -0.914 -15.929 1.00 90.88 114 GLY A O 1
ATOM 890 N N . LYS A 1 115 ? -3.642 -2.646 -17.203 1.00 85.31 115 LYS A N 1
ATOM 891 C CA . LYS A 1 115 ? -2.256 -2.179 -17.414 1.00 85.31 115 LYS A CA 1
ATOM 892 C C . LYS A 1 115 ? -2.156 -0.909 -18.268 1.00 85.31 115 LYS A C 1
ATOM 894 O O . LYS A 1 115 ? -1.182 -0.173 -18.163 1.00 85.31 115 LYS A O 1
ATOM 899 N N . LYS A 1 116 ? -3.106 -0.685 -19.181 1.00 86.19 116 LYS A N 1
ATOM 900 C CA . LYS A 1 116 ? -3.052 0.453 -20.111 1.00 86.19 116 LYS A CA 1
ATOM 901 C C . LYS A 1 116 ? -3.680 1.693 -19.466 1.00 86.19 116 LYS A C 1
ATOM 903 O O . LYS A 1 116 ? -4.675 1.547 -18.752 1.00 86.19 116 LYS A O 1
ATOM 908 N N . PRO A 1 117 ? -3.189 2.904 -19.774 1.00 81.56 117 PRO A N 1
ATOM 909 C CA . PRO A 1 117 ? -3.874 4.128 -19.382 1.00 81.56 117 PRO A CA 1
ATOM 910 C C . PRO A 1 117 ? -5.352 4.084 -19.782 1.00 81.56 117 PRO A C 1
ATOM 912 O O . PRO A 1 117 ? -5.686 3.655 -20.888 1.00 81.56 117 PRO A O 1
ATOM 915 N N . SER A 1 118 ? -6.230 4.509 -18.874 1.00 83.06 118 SER A N 1
ATOM 916 C CA . SER A 1 118 ? -7.693 4.508 -19.049 1.00 83.06 118 SER A CA 1
ATOM 917 C C . SER A 1 118 ? -8.346 3.133 -19.255 1.00 83.06 118 SER A C 1
ATOM 919 O O . SER A 1 118 ? -9.528 3.068 -19.586 1.00 83.06 118 SER A O 1
ATOM 921 N N . SER A 1 119 ? -7.618 2.024 -19.081 1.00 91.50 119 SER A N 1
ATOM 922 C CA . SER A 1 119 ? -8.242 0.699 -19.128 1.00 91.50 119 SER A CA 1
ATOM 923 C C . SER A 1 119 ? -9.032 0.409 -17.855 1.00 91.50 119 SER A C 1
ATOM 925 O O . SER A 1 119 ? -8.649 0.816 -16.759 1.00 91.50 119 SER A O 1
ATOM 927 N N . ASN A 1 120 ? -10.149 -0.302 -18.011 1.00 91.44 120 ASN A N 1
ATOM 928 C CA . ASN A 1 120 ? -11.012 -0.647 -16.889 1.00 91.44 120 ASN A CA 1
ATOM 929 C C . ASN A 1 120 ? -10.279 -1.552 -15.894 1.00 91.44 120 ASN A C 1
ATOM 931 O O . ASN A 1 120 ? -9.605 -2.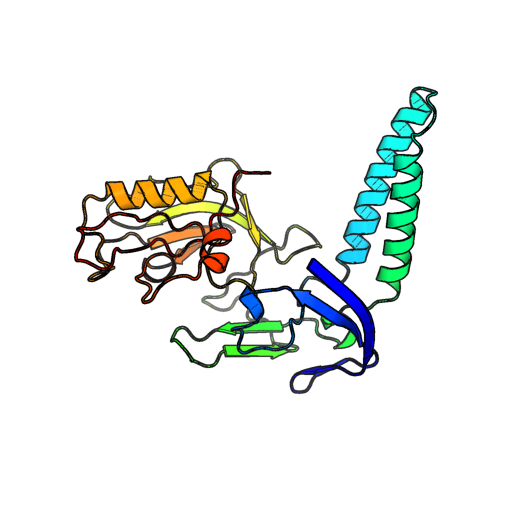509 -16.285 1.00 91.44 120 ASN A O 1
ATOM 935 N N . GLY A 1 121 ? -10.472 -1.264 -14.610 1.00 93.12 121 GLY A N 1
ATOM 936 C CA . GLY A 1 121 ? -10.198 -2.191 -13.522 1.00 93.12 121 GLY A CA 1
ATOM 937 C C . GLY A 1 121 ? -11.479 -2.865 -13.029 1.00 93.12 121 GLY A C 1
ATOM 938 O O . GLY A 1 121 ? -12.588 -2.442 -13.359 1.00 93.12 121 GLY A O 1
ATOM 939 N N . TYR A 1 122 ? -11.323 -3.903 -12.216 1.00 93.56 122 TYR A N 1
ATOM 940 C CA . TYR A 1 122 ? -12.411 -4.657 -11.609 1.00 93.56 122 TYR A CA 1
ATOM 941 C C . TYR A 1 122 ? -12.171 -4.786 -10.110 1.00 93.56 122 TYR A C 1
ATOM 943 O O . TYR A 1 122 ? -11.091 -5.194 -9.685 1.00 93.56 122 TYR A O 1
ATOM 951 N N . LEU A 1 123 ? -13.201 -4.481 -9.327 1.00 94.31 123 LEU A N 1
ATOM 952 C CA . LEU A 1 123 ? -13.284 -4.788 -7.906 1.00 94.31 123 LEU A CA 1
ATOM 953 C C . LEU A 1 123 ? -14.428 -5.784 -7.726 1.00 94.31 123 LEU A C 1
ATOM 955 O O . LEU A 1 123 ? -15.565 -5.500 -8.103 1.00 94.31 123 LEU A O 1
ATOM 959 N N . ILE A 1 124 ? -14.107 -6.966 -7.212 1.00 94.81 124 ILE A N 1
ATOM 960 C CA . ILE A 1 124 ? -15.036 -8.092 -7.113 1.00 94.81 124 ILE A CA 1
ATOM 961 C C . ILE A 1 124 ? -15.303 -8.359 -5.637 1.00 94.81 124 ILE A C 1
ATOM 963 O O . ILE A 1 124 ? -14.379 -8.645 -4.877 1.00 94.81 124 ILE A O 1
ATOM 967 N N . TRP A 1 125 ? -16.570 -8.265 -5.245 1.00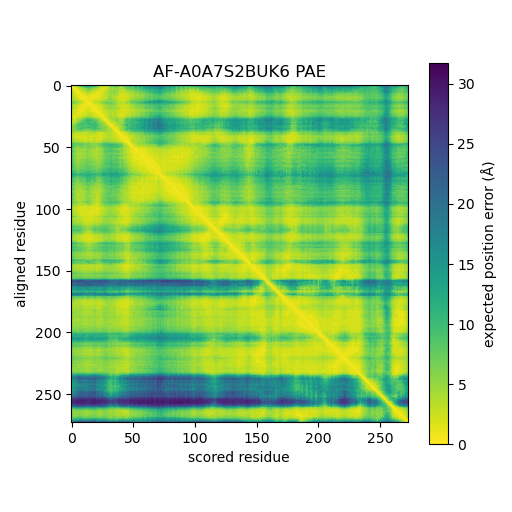 95.25 125 TRP A N 1
ATOM 968 C CA . TRP A 1 125 ? -17.034 -8.536 -3.887 1.00 95.25 125 TRP A CA 1
ATOM 969 C C . TRP A 1 125 ? -17.399 -10.003 -3.713 1.00 95.25 125 TRP A C 1
ATOM 971 O O . TRP A 1 125 ? -18.010 -10.590 -4.604 1.00 95.25 125 TRP A O 1
ATOM 981 N N . ASN A 1 126 ? -17.083 -10.567 -2.545 1.00 93.69 126 ASN A N 1
ATOM 982 C CA . ASN A 1 126 ? -17.327 -11.974 -2.221 1.00 93.69 126 ASN A CA 1
ATOM 983 C C . ASN A 1 126 ? -16.775 -12.920 -3.296 1.00 93.69 126 ASN A C 1
ATOM 985 O O . ASN A 1 126 ? -17.435 -13.872 -3.710 1.00 93.69 126 ASN A O 1
ATOM 989 N N . ASP A 1 127 ? -15.563 -12.614 -3.769 1.00 94.56 127 ASP A N 1
ATOM 990 C CA . ASP A 1 127 ? -14.909 -13.386 -4.821 1.00 94.56 127 ASP A CA 1
ATOM 991 C C . ASP A 1 127 ? -14.520 -14.789 -4.327 1.00 94.56 127 ASP A C 1
ATOM 993 O O . ASP A 1 127 ? -14.386 -15.063 -3.130 1.00 94.56 127 ASP A O 1
ATOM 997 N N . VAL A 1 128 ? -14.306 -15.692 -5.276 1.00 91.69 128 VAL A N 1
ATOM 998 C CA . VAL A 1 128 ? -13.845 -17.051 -5.019 1.00 91.69 128 VAL A CA 1
ATOM 999 C C . VAL A 1 128 ? -12.321 -17.059 -4.945 1.00 91.69 128 VAL A C 1
ATOM 1001 O O . VAL A 1 128 ? -11.627 -16.572 -5.841 1.00 91.69 128 VAL A O 1
ATOM 1004 N N . THR A 1 129 ? -11.780 -17.666 -3.888 1.00 89.00 129 THR A N 1
ATOM 1005 C CA . THR A 1 129 ? -10.331 -17.837 -3.761 1.00 89.00 129 THR A CA 1
ATOM 1006 C C . THR A 1 129 ? -9.772 -18.706 -4.888 1.00 89.00 129 THR A C 1
ATOM 1008 O O . THR A 1 129 ? -10.335 -19.736 -5.262 1.00 89.00 129 THR A O 1
ATOM 1011 N N . ARG A 1 130 ? -8.620 -18.294 -5.418 1.00 91.94 130 ARG A N 1
ATOM 1012 C CA . ARG A 1 130 ? -7.866 -19.028 -6.444 1.00 91.94 130 ARG A CA 1
ATOM 1013 C C . ARG A 1 130 ? -6.633 -19.716 -5.847 1.00 91.94 130 ARG A C 1
ATOM 1015 O O . ARG A 1 130 ? -5.736 -20.109 -6.586 1.00 91.94 130 ARG A O 1
ATOM 1022 N N . ALA A 1 131 ? -6.574 -19.854 -4.520 1.00 90.31 131 ALA A N 1
ATOM 1023 C CA . ALA A 1 131 ? -5.485 -20.535 -3.824 1.00 90.31 131 ALA A CA 1
ATOM 1024 C C . ALA A 1 131 ? -5.217 -21.929 -4.422 1.00 90.31 131 ALA A C 1
ATOM 1026 O O . ALA A 1 131 ? -6.142 -22.674 -4.752 1.00 90.31 131 ALA A O 1
ATOM 1027 N N . GLY A 1 132 ? -3.938 -22.261 -4.606 1.00 90.31 132 GLY A N 1
ATOM 1028 C CA . GLY A 1 132 ? -3.504 -23.523 -5.215 1.00 90.31 132 GLY A CA 1
ATOM 1029 C C . GLY A 1 132 ? -3.650 -23.604 -6.740 1.00 90.31 132 GLY A C 1
ATOM 1030 O O . GLY A 1 132 ? -3.305 -24.632 -7.322 1.00 90.31 132 GLY A O 1
ATOM 1031 N N . LYS A 1 133 ? -4.143 -22.559 -7.421 1.00 93.75 133 LYS A N 1
ATOM 1032 C CA . LYS A 1 133 ? -4.137 -22.498 -8.892 1.00 93.75 133 LYS A CA 1
ATOM 1033 C C . LYS A 1 133 ? -2.763 -22.048 -9.418 1.00 93.75 133 LYS A C 1
ATOM 1035 O O . LYS A 1 133 ? -2.103 -21.238 -8.765 1.00 93.75 133 LYS A O 1
ATOM 1040 N N . PRO A 1 134 ? -2.328 -22.522 -10.603 1.00 93.25 134 PRO A N 1
ATOM 1041 C CA . PRO A 1 134 ? -1.106 -22.035 -11.238 1.00 93.25 134 PRO A CA 1
ATOM 1042 C C . PRO A 1 134 ? -1.110 -20.509 -11.376 1.00 93.25 134 PRO A C 1
ATOM 1044 O O . PRO A 1 134 ? -2.111 -19.927 -11.788 1.00 93.25 134 PRO A O 1
ATOM 1047 N N . GLY A 1 135 ? 0.007 -19.870 -11.024 1.00 87.88 135 GLY A N 1
ATOM 1048 C CA . GLY A 1 135 ? 0.143 -18.411 -11.062 1.00 87.88 135 GLY A CA 1
ATOM 1049 C C . GLY A 1 135 ? -0.465 -17.664 -9.869 1.00 87.88 135 GLY A C 1
ATOM 1050 O O . GLY A 1 135 ? -0.454 -16.438 -9.877 1.00 87.88 135 GLY A O 1
ATOM 1051 N N . VAL A 1 136 ? -0.972 -18.361 -8.843 1.00 92.44 136 VAL A N 1
ATOM 1052 C CA . VAL A 1 136 ? -1.481 -17.734 -7.614 1.00 92.44 136 VAL A CA 1
ATOM 1053 C C . VAL A 1 136 ? -0.504 -17.944 -6.466 1.00 92.44 136 VAL A C 1
ATOM 1055 O O . VAL A 1 136 ? -0.215 -19.076 -6.085 1.00 92.44 136 VAL A O 1
ATOM 1058 N N . LEU A 1 137 ? -0.038 -16.837 -5.889 1.00 92.69 137 LEU A N 1
ATOM 1059 C CA . LEU A 1 137 ? 0.772 -16.825 -4.678 1.00 92.69 137 LEU A CA 1
ATOM 1060 C C . LEU A 1 137 ? -0.103 -16.444 -3.482 1.00 92.69 137 LEU A C 1
ATOM 1062 O O . LEU A 1 137 ? -0.713 -15.377 -3.469 1.00 92.69 137 LEU A O 1
ATOM 1066 N N . GLN A 1 138 ? -0.158 -17.318 -2.478 1.00 92.44 138 GLN A N 1
ATOM 1067 C CA . GLN A 1 138 ? -0.825 -17.030 -1.212 1.00 92.44 138 GLN A CA 1
ATOM 1068 C C . GLN A 1 138 ? 0.205 -16.540 -0.194 1.00 92.44 138 GLN A C 1
ATOM 1070 O O . GLN A 1 138 ? 1.231 -17.185 0.021 1.00 92.44 138 GLN A O 1
ATOM 1075 N N . LEU A 1 139 ? -0.083 -15.397 0.425 1.00 92.62 139 LEU A N 1
ATOM 1076 C CA . LEU A 1 139 ? 0.802 -14.723 1.369 1.00 92.62 139 LEU A CA 1
ATOM 1077 C C . LEU A 1 139 ? 0.115 -14.581 2.725 1.00 92.62 139 LEU A C 1
ATOM 1079 O O . LEU A 1 139 ? -1.082 -14.301 2.795 1.00 92.62 139 LEU A O 1
ATOM 1083 N N . SER A 1 140 ? 0.885 -14.757 3.796 1.00 91.19 140 SER A N 1
ATOM 1084 C CA . SER A 1 140 ? 0.416 -14.505 5.157 1.00 91.19 140 SER A CA 1
ATOM 1085 C C . SER A 1 140 ? 0.514 -13.019 5.478 1.00 91.19 140 SER A C 1
ATOM 1087 O O . SER A 1 140 ? 1.566 -12.408 5.284 1.00 91.19 140 SER A O 1
ATOM 1089 N N . VAL A 1 141 ? -0.565 -12.463 6.023 1.00 92.25 141 VAL A N 1
ATOM 1090 C CA . VAL A 1 141 ? -0.585 -11.100 6.559 1.00 92.25 141 VAL A CA 1
ATOM 1091 C C . VAL A 1 141 ? -0.130 -11.165 8.024 1.00 92.25 141 VAL A C 1
ATOM 1093 O O . VAL A 1 141 ? -0.801 -11.814 8.824 1.00 92.25 141 VAL A O 1
ATOM 1096 N N . PRO A 1 142 ? 1.015 -10.564 8.406 1.00 86.88 142 PRO A N 1
ATOM 1097 C CA . PRO A 1 142 ? 1.619 -10.765 9.726 1.00 86.88 142 PRO A CA 1
ATOM 1098 C C . PRO A 1 142 ? 0.952 -9.968 10.862 1.00 86.88 142 PRO A C 1
ATOM 1100 O O . PRO A 1 142 ? 1.342 -10.127 12.015 1.00 86.88 142 PRO A O 1
ATOM 1103 N N . GLY A 1 143 ? -0.018 -9.100 10.565 1.00 83.38 143 GLY A N 1
ATOM 1104 C CA . GLY A 1 143 ? -0.678 -8.243 11.550 1.00 83.38 143 GLY A CA 1
ATOM 1105 C C . GLY A 1 143 ? -2.131 -7.936 11.191 1.00 83.38 143 GLY A C 1
ATOM 1106 O O . GLY A 1 143 ? -2.629 -8.369 10.159 1.00 83.38 143 GLY A O 1
ATOM 1107 N N . ASN A 1 144 ? -2.800 -7.159 12.046 1.00 81.88 144 ASN A N 1
ATOM 1108 C CA . ASN A 1 144 ? -4.252 -6.930 11.969 1.00 81.88 144 ASN A CA 1
ATOM 1109 C C . ASN A 1 144 ? -4.635 -5.491 11.586 1.00 81.88 144 ASN A C 1
ATOM 1111 O O . ASN A 1 144 ? -5.793 -5.108 11.714 1.00 81.88 144 ASN A O 1
ATOM 1115 N N . ILE A 1 145 ? -3.662 -4.676 11.174 1.00 83.69 145 ILE A N 1
ATOM 1116 C CA . ILE A 1 145 ? -3.863 -3.241 10.915 1.00 83.69 145 ILE A CA 1
ATOM 1117 C C . ILE A 1 145 ? -3.808 -2.882 9.430 1.00 83.69 145 ILE A C 1
ATOM 1119 O O . ILE A 1 145 ? -4.398 -1.899 9.000 1.00 83.69 145 ILE A O 1
ATOM 1123 N N . THR A 1 146 ? -3.108 -3.669 8.624 1.00 90.69 146 THR A N 1
ATOM 1124 C CA . THR A 1 146 ? -2.836 -3.365 7.217 1.00 90.69 146 THR A CA 1
ATOM 1125 C C . THR A 1 146 ? -2.779 -4.656 6.416 1.00 90.69 146 THR A C 1
ATOM 1127 O O . THR A 1 146 ? -2.487 -5.723 6.959 1.00 90.69 146 THR A O 1
ATOM 1130 N N . TRP A 1 147 ? -2.996 -4.559 5.104 1.00 93.81 147 TRP A N 1
ATOM 1131 C CA . TRP A 1 147 ? -2.705 -5.638 4.156 1.00 93.81 147 TRP A CA 1
ATOM 1132 C C . TRP A 1 147 ? -1.195 -5.747 3.924 1.00 93.81 147 TRP A C 1
ATOM 1134 O O . TRP A 1 147 ? -0.686 -5.493 2.831 1.00 93.81 147 TRP A O 1
ATOM 1144 N N . SER A 1 148 ? -0.469 -6.050 4.999 1.00 94.12 148 SER A N 1
ATOM 1145 C CA . SER A 1 148 ? 0.982 -6.140 4.983 1.00 94.12 148 SER A CA 1
ATOM 1146 C C . SER A 1 148 ? 1.470 -7.507 4.537 1.00 94.12 148 SER A C 1
ATOM 1148 O O . SER A 1 148 ? 0.852 -8.531 4.817 1.00 94.12 148 SER A O 1
ATOM 1150 N N . ILE A 1 149 ? 2.639 -7.521 3.914 1.00 94.81 149 ILE A N 1
ATOM 1151 C CA . ILE A 1 149 ? 3.391 -8.723 3.570 1.00 94.81 149 ILE A CA 1
ATOM 1152 C C . ILE A 1 149 ? 4.838 -8.562 4.034 1.00 94.81 149 ILE A C 1
ATOM 1154 O O . ILE A 1 149 ? 5.350 -7.445 4.152 1.00 94.81 149 ILE A O 1
ATOM 1158 N N . LYS A 1 150 ? 5.506 -9.685 4.301 1.00 94.06 150 LYS A N 1
ATOM 1159 C CA . LYS A 1 150 ? 6.945 -9.700 4.563 1.00 94.06 150 LYS A CA 1
ATOM 1160 C C . LYS A 1 150 ? 7.694 -9.806 3.238 1.00 94.06 150 LYS A C 1
ATOM 1162 O O . LYS A 1 150 ? 7.535 -10.798 2.532 1.00 94.06 150 LYS A O 1
ATOM 1167 N N . LEU A 1 151 ? 8.525 -8.816 2.936 1.00 93.81 151 LEU A N 1
ATOM 1168 C CA . LEU A 1 151 ? 9.532 -8.915 1.886 1.00 93.81 151 LEU A CA 1
ATOM 1169 C C . LEU A 1 151 ? 10.801 -9.504 2.496 1.00 93.81 151 LEU A C 1
ATOM 1171 O O . LEU A 1 151 ? 11.303 -9.004 3.499 1.00 93.81 151 LEU A O 1
ATOM 1175 N N . GLU A 1 152 ? 11.308 -10.578 1.909 1.00 93.25 152 GLU A N 1
ATOM 1176 C CA . GLU A 1 152 ? 12.529 -11.260 2.355 1.00 93.25 152 GLU A CA 1
ATOM 1177 C C . GLU A 1 152 ? 13.786 -10.621 1.770 1.00 93.25 152 GLU A C 1
ATOM 1179 O O . GLU A 1 152 ? 14.854 -10.725 2.362 1.00 93.25 152 GLU A O 1
ATOM 1184 N N . GLY A 1 153 ? 13.650 -9.949 0.629 1.00 92.50 153 GLY A N 1
ATOM 1185 C CA . GLY A 1 153 ? 14.739 -9.241 -0.020 1.00 92.50 153 GLY A CA 1
ATOM 1186 C C . GLY A 1 153 ? 14.291 -8.559 -1.303 1.00 92.50 153 GLY A C 1
ATOM 1187 O O . GLY A 1 153 ? 13.215 -8.840 -1.841 1.00 92.50 153 GLY A O 1
ATOM 1188 N N . MET A 1 154 ? 15.141 -7.667 -1.793 1.00 92.88 154 MET A N 1
ATOM 1189 C CA . MET A 1 154 ? 14.957 -6.951 -3.047 1.00 92.88 154 MET A CA 1
ATOM 1190 C C . MET A 1 154 ? 16.263 -6.991 -3.836 1.00 92.88 154 MET A C 1
ATOM 1192 O O . MET A 1 154 ? 17.333 -6.850 -3.260 1.00 92.88 154 MET A O 1
ATOM 1196 N N . SER A 1 155 ? 16.189 -7.197 -5.146 1.00 92.56 155 SER A N 1
ATOM 1197 C CA . SER A 1 155 ? 17.366 -7.277 -6.021 1.00 92.56 155 SER A CA 1
ATOM 1198 C C . SER A 1 155 ? 17.025 -6.827 -7.437 1.00 92.56 155 SER A C 1
ATOM 1200 O O . SER A 1 155 ? 15.855 -6.607 -7.755 1.00 92.56 155 SER A O 1
ATOM 1202 N N . PHE A 1 156 ? 18.035 -6.708 -8.292 1.00 92.50 156 PHE A N 1
ATOM 1203 C CA . PHE A 1 156 ? 17.842 -6.519 -9.727 1.00 92.50 156 PHE A CA 1
ATOM 1204 C C . PHE A 1 156 ? 18.018 -7.831 -10.488 1.00 92.50 156 PHE A C 1
ATOM 1206 O O . PHE A 1 156 ? 18.888 -8.630 -10.167 1.00 92.50 156 PHE A O 1
ATOM 1213 N N . HIS A 1 157 ? 17.227 -8.066 -11.531 1.00 90.62 157 HIS A N 1
ATOM 1214 C CA . HIS A 1 157 ? 17.409 -9.208 -12.424 1.00 90.62 157 HIS A CA 1
ATOM 1215 C C . HIS A 1 157 ? 17.757 -8.736 -13.842 1.00 90.62 157 HIS A C 1
ATOM 1217 O O . HIS A 1 157 ? 17.011 -7.975 -14.448 1.00 90.62 157 HIS A O 1
ATOM 1223 N N . GLY A 1 158 ? 18.891 -9.202 -14.376 1.00 83.81 158 GLY A N 1
ATOM 1224 C CA . GLY A 1 158 ? 19.434 -8.792 -15.681 1.00 83.81 158 GLY A CA 1
ATOM 1225 C C . GLY A 1 158 ? 20.842 -8.183 -15.581 1.00 83.81 158 GLY A C 1
ATOM 1226 O O . GLY A 1 158 ? 21.261 -7.790 -14.496 1.00 83.81 158 GLY A O 1
ATOM 1227 N N . ARG A 1 159 ? 21.589 -8.158 -16.703 1.00 69.88 159 ARG A N 1
ATOM 1228 C CA . ARG A 1 159 ? 22.963 -7.602 -16.856 1.00 69.88 159 ARG A CA 1
ATOM 1229 C C . ARG A 1 159 ? 23.925 -7.837 -15.664 1.00 69.88 159 ARG A C 1
ATOM 1231 O O . ARG A 1 159 ? 24.561 -6.896 -15.204 1.00 69.88 159 ARG A O 1
ATOM 1238 N N . ASP A 1 160 ? 24.017 -9.058 -15.135 1.00 66.75 160 ASP A N 1
ATOM 1239 C CA . ASP A 1 160 ? 24.866 -9.398 -13.970 1.00 66.75 160 ASP A CA 1
ATOM 1240 C C . ASP A 1 160 ? 24.621 -8.557 -12.693 1.00 66.75 160 ASP A C 1
ATOM 1242 O O . ASP A 1 160 ? 25.381 -8.632 -11.731 1.00 66.75 160 ASP A O 1
ATOM 1246 N N . MET A 1 161 ? 23.512 -7.812 -12.617 1.00 68.81 161 MET A N 1
ATOM 1247 C CA . MET A 1 161 ? 23.130 -7.019 -11.442 1.00 68.81 161 MET A CA 1
ATOM 1248 C C . MET A 1 161 ? 22.394 -7.835 -10.377 1.00 68.81 161 MET A C 1
ATOM 1250 O O . MET A 1 161 ? 21.916 -7.270 -9.398 1.00 68.81 161 MET A O 1
ATOM 1254 N N . SER A 1 162 ? 22.318 -9.163 -10.514 1.00 63.00 162 SER A N 1
ATOM 1255 C CA . SER A 1 162 ? 21.653 -10.031 -9.528 1.00 63.00 162 SER A CA 1
ATOM 1256 C C . SER A 1 162 ? 22.291 -10.017 -8.147 1.00 63.00 162 SER A C 1
ATOM 1258 O O . SER A 1 162 ? 21.677 -10.474 -7.188 1.00 63.00 162 SER A O 1
ATOM 1260 N N . THR A 1 163 ? 23.515 -9.501 -8.039 1.00 64.56 163 THR A N 1
ATOM 1261 C CA . THR A 1 163 ? 24.202 -9.278 -6.764 1.00 64.56 163 THR A CA 1
ATOM 1262 C C . THR A 1 163 ? 23.981 -7.875 -6.202 1.00 64.56 163 THR A C 1
ATOM 1264 O O . THR A 1 163 ? 24.411 -7.615 -5.083 1.00 64.56 163 THR A O 1
ATOM 1267 N N . MET A 1 164 ? 23.351 -6.961 -6.950 1.00 76.38 164 MET A N 1
ATOM 1268 C CA . MET A 1 164 ? 22.958 -5.654 -6.430 1.00 76.38 164 MET A CA 1
ATOM 1269 C C . MET A 1 164 ? 21.650 -5.791 -5.666 1.00 76.38 164 MET A C 1
ATOM 1271 O O . MET A 1 164 ? 20.622 -6.208 -6.207 1.00 76.38 164 MET A O 1
ATOM 1275 N N . ILE A 1 165 ? 21.713 -5.420 -4.397 1.00 80.00 165 ILE A N 1
ATOM 1276 C CA . ILE A 1 165 ? 20.615 -5.513 -3.455 1.00 80.00 165 ILE A CA 1
ATOM 1277 C C . ILE A 1 165 ? 20.303 -4.066 -3.049 1.00 80.00 165 ILE A C 1
ATOM 1279 O O . ILE A 1 165 ? 21.071 -3.445 -2.324 1.00 80.00 165 ILE A O 1
ATOM 1283 N N . PRO A 1 166 ? 19.233 -3.451 -3.581 1.00 81.06 166 PRO A N 1
ATOM 1284 C CA . PRO A 1 166 ? 18.952 -2.053 -3.276 1.00 81.06 166 PRO A CA 1
ATOM 1285 C C . PRO A 1 166 ? 18.284 -1.851 -1.906 1.00 81.06 166 PRO A C 1
ATOM 1287 O O . PRO A 1 166 ? 18.025 -0.720 -1.495 1.00 81.06 166 PRO A O 1
ATOM 1290 N N . GLY A 1 167 ? 17.957 -2.932 -1.188 1.00 86.62 167 GLY A N 1
ATOM 1291 C CA . GLY A 1 167 ? 17.323 -2.847 0.121 1.00 86.62 167 GLY A CA 1
ATOM 1292 C C . GLY A 1 167 ? 16.780 -4.167 0.658 1.00 86.62 167 GLY A C 1
ATOM 1293 O O . GLY A 1 167 ? 16.757 -5.193 -0.019 1.00 86.62 167 GLY A O 1
ATOM 1294 N N . CYS A 1 168 ? 16.302 -4.110 1.903 1.00 87.50 168 CYS A N 1
ATOM 1295 C CA . CYS A 1 168 ? 15.685 -5.231 2.619 1.00 87.50 168 CYS A CA 1
ATOM 1296 C C . CYS A 1 168 ? 16.598 -6.464 2.791 1.00 87.50 168 CYS A C 1
ATOM 1298 O O . CYS A 1 168 ? 16.098 -7.573 2.936 1.00 87.50 168 CYS A O 1
ATOM 1300 N N . GLU A 1 169 ? 17.924 -6.283 2.799 1.00 78.12 169 GLU A N 1
ATOM 1301 C CA . GLU A 1 169 ? 18.898 -7.390 2.861 1.00 78.12 169 GLU A CA 1
ATOM 1302 C C . GLU A 1 169 ? 18.976 -8.044 4.248 1.00 78.12 169 GLU A C 1
ATOM 1304 O O . GLU A 1 169 ? 19.106 -9.261 4.368 1.00 78.12 169 GLU A O 1
ATOM 1309 N N . THR A 1 170 ? 18.875 -7.241 5.310 1.00 77.06 170 THR A N 1
ATOM 1310 C CA . THR A 1 170 ? 19.021 -7.710 6.694 1.00 77.06 170 THR A CA 1
ATOM 1311 C C . THR A 1 170 ? 17.644 -7.898 7.322 1.00 77.06 170 THR A C 1
ATOM 1313 O O . THR A 1 170 ? 16.975 -6.924 7.653 1.00 77.06 170 THR A O 1
ATOM 1316 N N . ASN A 1 171 ? 17.230 -9.156 7.511 1.00 82.94 171 ASN A N 1
ATOM 1317 C CA . ASN A 1 171 ? 15.944 -9.582 8.098 1.00 82.94 171 ASN A CA 1
ATOM 1318 C C . ASN A 1 171 ? 14.680 -9.288 7.267 1.00 82.94 171 ASN A C 1
ATOM 1320 O O . ASN A 1 171 ? 13.567 -9.582 7.724 1.00 82.94 171 ASN A O 1
ATOM 1324 N N . GLY A 1 172 ? 14.841 -8.787 6.043 1.00 89.00 172 GLY A N 1
ATOM 1325 C CA . GLY A 1 172 ? 13.727 -8.364 5.208 1.00 89.00 172 GLY A CA 1
ATOM 1326 C C . GLY A 1 172 ? 13.127 -7.028 5.650 1.00 89.00 172 GLY A C 1
ATOM 1327 O O . GLY A 1 172 ? 13.649 -6.329 6.516 1.00 89.00 172 GLY A O 1
ATOM 1328 N N . CYS A 1 173 ? 12.002 -6.667 5.047 1.00 91.88 173 CYS A N 1
ATOM 1329 C CA . CYS A 1 173 ? 11.242 -5.466 5.381 1.00 91.88 173 CYS A CA 1
ATOM 1330 C C . CYS A 1 173 ? 9.732 -5.737 5.304 1.00 91.88 173 CYS A C 1
ATOM 1332 O O . CYS A 1 173 ? 9.285 -6.750 4.759 1.00 91.88 173 CYS A O 1
ATOM 1334 N N . GLY A 1 174 ? 8.930 -4.846 5.886 1.00 91.88 174 GLY A N 1
ATOM 1335 C CA . GLY A 1 174 ? 7.478 -4.866 5.722 1.00 91.88 174 GLY A CA 1
ATOM 1336 C C . GLY A 1 174 ? 7.065 -4.091 4.474 1.00 91.88 174 GLY A C 1
ATOM 1337 O O . GLY A 1 174 ? 7.613 -3.025 4.208 1.00 91.88 174 GLY A O 1
ATOM 1338 N N . ALA A 1 175 ? 6.083 -4.600 3.738 1.00 93.12 175 ALA A N 1
ATOM 1339 C CA . ALA A 1 175 ? 5.425 -3.870 2.658 1.00 93.12 175 ALA A CA 1
ATOM 1340 C C . ALA A 1 175 ? 3.910 -3.900 2.843 1.00 93.12 175 ALA A C 1
ATOM 1342 O O . ALA A 1 175 ? 3.386 -4.830 3.453 1.00 93.12 175 ALA A O 1
ATOM 1343 N N . ILE A 1 176 ? 3.217 -2.896 2.309 1.00 94.75 176 ILE A N 1
ATOM 1344 C CA . ILE A 1 176 ? 1.754 -2.807 2.297 1.00 94.75 176 ILE A CA 1
ATOM 1345 C C . ILE A 1 176 ? 1.294 -2.905 0.845 1.00 94.75 176 ILE A C 1
ATOM 1347 O O . ILE A 1 176 ? 1.831 -2.221 -0.024 1.00 94.75 176 ILE A O 1
ATOM 1351 N N . VAL A 1 177 ? 0.299 -3.751 0.584 1.00 94.25 177 VAL A N 1
ATOM 1352 C CA . VAL A 1 177 ? -0.373 -3.798 -0.718 1.00 94.25 177 VAL A CA 1
ATOM 1353 C C . VAL A 1 177 ? -1.499 -2.769 -0.706 1.00 94.25 177 VAL A C 1
ATOM 1355 O O . VAL A 1 177 ? -2.527 -2.981 -0.064 1.00 94.25 177 VAL A O 1
ATOM 1358 N N . ASP A 1 178 ? -1.290 -1.646 -1.392 1.00 94.12 178 ASP A N 1
ATOM 1359 C CA . ASP A 1 178 ? -2.182 -0.487 -1.339 1.00 94.12 178 ASP A CA 1
ATOM 1360 C C . ASP A 1 178 ? -2.686 -0.081 -2.731 1.00 94.12 178 ASP A C 1
ATOM 1362 O O . ASP A 1 178 ? -1.940 0.439 -3.556 1.00 94.12 178 ASP A O 1
ATOM 1366 N N . THR A 1 179 ? -3.982 -0.279 -2.983 1.00 92.81 179 THR A N 1
ATOM 1367 C CA . THR A 1 179 ? -4.636 0.150 -4.230 1.00 92.81 179 THR A CA 1
ATOM 1368 C C . THR A 1 179 ? -4.830 1.663 -4.325 1.00 92.81 179 THR A C 1
ATOM 1370 O O . THR A 1 179 ? -5.160 2.158 -5.399 1.00 92.81 179 THR A O 1
ATOM 1373 N N . GLY A 1 180 ? -4.688 2.392 -3.214 1.00 89.75 180 GLY A N 1
ATOM 1374 C CA . GLY A 1 180 ? -4.729 3.853 -3.178 1.00 89.75 180 GLY A CA 1
ATOM 1375 C C . GLY A 1 180 ? -3.441 4.510 -3.675 1.00 89.75 180 GLY A C 1
ATOM 1376 O O . GLY A 1 180 ? -3.424 5.719 -3.903 1.00 89.75 180 GLY A O 1
ATOM 1377 N N . THR A 1 181 ? -2.385 3.723 -3.888 1.00 87.75 181 THR A N 1
ATOM 1378 C CA . THR A 1 181 ? -1.064 4.197 -4.288 1.00 87.75 181 THR A CA 1
ATOM 1379 C C . THR A 1 181 ? -0.728 3.742 -5.713 1.00 87.75 181 THR A C 1
ATOM 1381 O O . THR A 1 181 ? -0.886 2.576 -6.063 1.00 87.75 181 THR A O 1
ATOM 1384 N N . SER A 1 182 ? -0.255 4.669 -6.557 1.00 85.62 182 SER A N 1
ATOM 1385 C CA . SER A 1 182 ? 0.044 4.384 -7.975 1.00 85.62 182 SER A CA 1
ATOM 1386 C C . SER A 1 182 ? 1.459 3.857 -8.234 1.00 85.62 182 SER A C 1
ATOM 1388 O O . SER A 1 182 ? 1.666 3.136 -9.207 1.00 85.62 182 SER A O 1
ATOM 1390 N N . LEU A 1 183 ? 2.434 4.234 -7.403 1.00 89.50 183 LEU A N 1
ATOM 1391 C CA . LEU A 1 183 ? 3.859 3.940 -7.590 1.00 89.50 183 LEU A CA 1
ATOM 1392 C C . LEU A 1 183 ? 4.409 3.135 -6.413 1.00 89.50 183 LEU A C 1
ATOM 1394 O O . LEU A 1 183 ? 3.873 3.202 -5.309 1.00 89.50 183 LEU A O 1
ATOM 1398 N N . PHE A 1 184 ? 5.529 2.438 -6.607 1.00 92.62 184 PHE A N 1
ATOM 1399 C CA . PHE A 1 184 ? 6.268 1.911 -5.460 1.00 92.62 184 PHE A CA 1
ATOM 1400 C C . PHE A 1 184 ? 6.693 3.051 -4.538 1.00 92.62 184 PHE A C 1
ATOM 1402 O O . PHE A 1 184 ? 7.086 4.117 -5.005 1.00 92.62 184 PHE A O 1
ATOM 1409 N N . ALA A 1 185 ? 6.635 2.809 -3.233 1.00 91.62 185 ALA A N 1
ATOM 1410 C CA . ALA A 1 185 ? 7.036 3.768 -2.222 1.00 91.62 185 ALA A CA 1
ATOM 1411 C C . ALA A 1 185 ? 8.099 3.136 -1.329 1.00 91.62 185 ALA A C 1
ATOM 1413 O O . ALA A 1 185 ? 7.854 2.092 -0.721 1.00 91.62 185 ALA A O 1
ATOM 1414 N N . PHE A 1 186 ? 9.274 3.755 -1.258 1.00 91.19 186 PHE A N 1
ATOM 1415 C CA . PHE A 1 186 ? 10.398 3.238 -0.486 1.00 91.19 186 PHE A CA 1
ATOM 1416 C C . PHE A 1 186 ? 10.985 4.314 0.434 1.00 91.19 186 PHE A C 1
ATOM 1418 O O . PHE A 1 186 ? 10.921 5.501 0.111 1.00 91.19 186 PHE A O 1
ATOM 1425 N N . PRO A 1 187 ? 11.596 3.921 1.567 1.00 90.38 187 PRO A N 1
ATOM 1426 C CA . PRO A 1 187 ? 12.427 4.823 2.359 1.00 90.38 187 PRO A CA 1
ATOM 1427 C C . PRO A 1 187 ? 13.574 5.425 1.533 1.00 90.38 187 PRO A C 1
ATOM 1429 O O . PRO A 1 187 ? 14.101 4.774 0.623 1.00 90.38 187 PRO A O 1
ATOM 1432 N N . SER A 1 188 ? 14.020 6.632 1.893 1.00 88.12 188 SER A N 1
ATOM 1433 C CA . SER A 1 188 ? 15.011 7.400 1.122 1.00 88.12 188 SER A CA 1
ATOM 1434 C C . SER A 1 188 ? 16.303 6.645 0.819 1.00 88.12 188 SER A C 1
ATOM 1436 O O . SER A 1 188 ? 16.904 6.852 -0.231 1.00 88.12 188 SER A O 1
ATOM 1438 N N . ASN A 1 189 ? 16.779 5.793 1.730 1.00 89.25 189 ASN A N 1
ATOM 1439 C CA . ASN A 1 189 ? 18.005 5.021 1.515 1.00 89.25 189 ASN A CA 1
ATOM 1440 C C . ASN A 1 189 ? 17.839 3.990 0.390 1.00 89.25 189 ASN A C 1
ATOM 1442 O O . ASN A 1 189 ? 18.732 3.852 -0.441 1.00 89.25 189 ASN A O 1
ATOM 1446 N N . ILE A 1 190 ? 16.689 3.316 0.340 1.00 91.38 190 ILE A N 1
ATOM 1447 C CA . ILE A 1 190 ? 16.365 2.349 -0.710 1.00 91.38 190 ILE A CA 1
ATOM 1448 C C . ILE A 1 190 ? 16.128 3.075 -2.035 1.00 91.38 190 ILE A C 1
ATOM 1450 O O . ILE A 1 190 ? 16.691 2.693 -3.057 1.00 91.38 190 ILE A O 1
ATOM 1454 N N . TYR A 1 191 ? 15.349 4.159 -2.008 1.00 90.88 191 TYR A N 1
ATOM 1455 C CA . TYR A 1 191 ? 15.098 4.998 -3.178 1.00 90.88 191 TYR A CA 1
ATOM 1456 C C . TYR A 1 191 ? 16.409 5.457 -3.845 1.00 90.88 191 TYR A C 1
ATOM 1458 O O . TYR A 1 191 ? 16.602 5.248 -5.043 1.00 90.88 191 TYR A O 1
ATOM 1466 N N . ARG A 1 192 ? 17.348 6.008 -3.061 1.00 89.38 192 ARG A N 1
ATOM 1467 C CA . ARG A 1 192 ? 18.663 6.446 -3.562 1.00 89.38 192 ARG A CA 1
ATOM 1468 C C . ARG A 1 192 ? 19.504 5.284 -4.069 1.00 89.38 192 ARG A C 1
ATOM 1470 O O . ARG A 1 192 ? 20.116 5.403 -5.120 1.00 89.38 192 ARG A O 1
ATOM 1477 N N . SER A 1 193 ? 19.494 4.149 -3.367 1.00 90.75 193 SER A N 1
ATOM 1478 C CA . SER A 1 193 ? 20.217 2.951 -3.807 1.00 90.75 193 SER A CA 1
ATOM 1479 C C . SER A 1 193 ? 19.742 2.469 -5.183 1.00 90.75 193 SER A C 1
ATOM 1481 O O . SER A 1 193 ? 20.566 2.148 -6.042 1.00 90.75 193 SER A O 1
ATOM 1483 N N . ILE A 1 194 ? 18.428 2.495 -5.434 1.00 91.06 194 ILE A N 1
ATOM 1484 C CA . ILE A 1 194 ? 17.855 2.215 -6.757 1.00 91.06 194 ILE A CA 1
ATOM 1485 C C . ILE A 1 194 ? 18.337 3.257 -7.772 1.00 91.06 194 ILE A C 1
ATOM 1487 O O . ILE A 1 194 ? 18.881 2.876 -8.808 1.00 91.06 194 ILE A O 1
ATOM 1491 N N . ALA A 1 195 ? 18.179 4.552 -7.481 1.00 89.19 195 ALA A N 1
ATOM 1492 C CA . ALA A 1 195 ? 18.574 5.629 -8.389 1.00 89.19 195 ALA A CA 1
ATOM 1493 C C . ALA A 1 195 ? 20.057 5.537 -8.793 1.00 89.19 195 ALA A C 1
ATOM 1495 O O . ALA A 1 195 ? 20.381 5.566 -9.981 1.00 89.19 195 ALA A O 1
ATOM 1496 N N . ASP A 1 196 ? 20.953 5.346 -7.825 1.00 88.81 196 ASP A N 1
ATOM 1497 C CA . ASP A 1 196 ? 22.393 5.231 -8.055 1.00 88.81 196 ASP A CA 1
ATOM 1498 C C . ASP A 1 196 ? 22.749 3.958 -8.826 1.00 88.81 196 ASP A C 1
ATOM 1500 O O . ASP A 1 196 ? 23.580 4.002 -9.734 1.00 88.81 196 ASP A O 1
ATOM 1504 N N . SER A 1 197 ? 22.081 2.835 -8.540 1.00 88.88 197 SER A N 1
ATOM 1505 C CA . SER A 1 197 ? 22.264 1.593 -9.303 1.00 88.88 197 SER A CA 1
ATOM 1506 C C . SER A 1 197 ? 21.930 1.793 -10.781 1.00 88.88 197 SER A C 1
ATOM 1508 O O . SER A 1 197 ? 22.676 1.334 -11.642 1.00 88.88 197 SER A O 1
ATOM 1510 N N . ILE A 1 198 ? 20.848 2.520 -11.081 1.00 87.81 198 ILE A N 1
ATOM 1511 C CA . ILE A 1 198 ? 20.446 2.826 -12.458 1.00 87.81 198 ILE A CA 1
ATOM 1512 C C . ILE A 1 198 ? 21.411 3.816 -13.125 1.00 87.81 198 ILE A C 1
ATOM 1514 O O . ILE A 1 198 ? 21.816 3.586 -14.263 1.00 87.81 198 ILE A O 1
ATOM 1518 N N . ARG A 1 199 ? 21.843 4.880 -12.435 1.00 86.62 199 ARG A N 1
ATOM 1519 C CA . ARG A 1 199 ? 22.834 5.841 -12.969 1.00 86.62 199 ARG A CA 1
ATOM 1520 C C . ARG A 1 199 ? 24.157 5.173 -13.335 1.00 86.62 199 ARG A C 1
ATOM 1522 O O . ARG A 1 199 ? 24.759 5.494 -14.359 1.00 86.62 199 ARG A O 1
ATOM 1529 N N . ASN A 1 200 ? 24.589 4.215 -12.520 1.00 87.00 200 ASN A N 1
ATOM 1530 C CA . ASN A 1 200 ? 25.865 3.526 -12.684 1.00 87.00 200 ASN A CA 1
ATOM 1531 C C . ASN A 1 200 ? 25.856 2.454 -13.788 1.00 87.00 200 ASN A C 1
ATOM 1533 O O . ASN A 1 200 ? 26.893 1.849 -14.052 1.00 87.00 200 ASN A O 1
ATOM 1537 N N . LEU A 1 201 ? 24.726 2.240 -14.475 1.00 85.19 201 LEU A N 1
ATOM 1538 C CA . LEU A 1 201 ? 24.635 1.307 -15.602 1.00 85.19 201 LEU A CA 1
ATOM 1539 C C . LEU A 1 201 ? 25.417 1.751 -16.843 1.00 85.19 201 LEU A C 1
ATOM 1541 O O . LEU A 1 201 ? 25.699 0.922 -17.710 1.00 85.19 201 LEU A O 1
ATOM 1545 N N . GLY A 1 202 ? 25.725 3.046 -16.966 1.00 83.56 202 GLY A N 1
ATOM 1546 C CA . GLY A 1 202 ? 26.409 3.592 -18.141 1.00 83.56 202 GLY A CA 1
ATOM 1547 C C . GLY A 1 202 ? 25.590 3.492 -19.435 1.00 83.56 202 GLY A C 1
ATOM 1548 O O . GLY A 1 202 ? 26.165 3.387 -20.516 1.00 83.56 202 GLY A O 1
ATOM 1549 N N . ILE A 1 203 ? 24.256 3.490 -19.336 1.00 82.50 203 ILE A N 1
ATOM 1550 C CA . ILE A 1 203 ? 23.328 3.462 -20.478 1.00 82.50 203 ILE A CA 1
ATOM 1551 C C . ILE A 1 203 ? 22.634 4.820 -20.660 1.00 82.50 203 ILE A C 1
ATOM 1553 O O . ILE A 1 203 ? 22.502 5.562 -19.685 1.00 82.50 203 ILE A O 1
ATOM 1557 N N . PRO A 1 204 ? 22.177 5.161 -21.881 1.00 81.94 204 PRO A N 1
ATOM 1558 C CA . PRO A 1 204 ? 21.381 6.364 -22.105 1.00 81.94 204 PRO A CA 1
ATOM 1559 C C . PRO A 1 204 ? 20.129 6.398 -21.217 1.00 81.94 204 PRO A C 1
ATOM 1561 O O . PRO A 1 204 ? 19.385 5.423 -21.133 1.00 81.94 204 PRO A O 1
ATOM 1564 N N . LEU A 1 205 ? 19.895 7.537 -20.564 1.00 81.25 205 LEU A N 1
ATOM 1565 C CA . LEU A 1 205 ? 18.774 7.768 -19.647 1.00 81.25 205 LEU A CA 1
ATOM 1566 C C . LEU A 1 205 ? 17.694 8.633 -20.310 1.00 81.25 205 LEU A C 1
ATOM 1568 O O . LEU A 1 205 ? 17.255 9.630 -19.747 1.00 81.25 205 LEU A O 1
ATOM 1572 N N . ASP A 1 206 ? 17.283 8.277 -21.525 1.00 79.88 206 ASP A N 1
ATOM 1573 C CA . ASP A 1 206 ? 16.255 8.999 -22.296 1.00 79.88 206 ASP A CA 1
ATOM 1574 C C . ASP A 1 206 ? 14.913 8.251 -22.381 1.00 79.88 206 ASP A C 1
ATOM 1576 O O . ASP A 1 206 ? 13.979 8.732 -23.018 1.00 79.88 206 ASP A O 1
ATOM 1580 N N . CYS A 1 207 ? 14.808 7.082 -21.728 1.00 84.56 207 CYS A N 1
ATOM 1581 C CA . CYS A 1 207 ? 13.611 6.236 -21.698 1.00 84.56 207 CYS A CA 1
ATOM 1582 C C . CYS A 1 207 ? 13.120 5.784 -23.095 1.00 84.56 207 CYS A C 1
ATOM 1584 O O . CYS A 1 207 ? 12.016 5.246 -23.208 1.00 84.56 207 CYS A O 1
ATOM 1586 N N . SER A 1 208 ? 13.923 5.964 -24.155 1.00 86.06 208 SER A N 1
ATOM 1587 C CA . SER A 1 208 ? 13.562 5.577 -25.526 1.00 86.06 208 SER A CA 1
ATOM 1588 C C . SER A 1 208 ? 13.537 4.059 -25.718 1.00 86.06 208 SER A C 1
A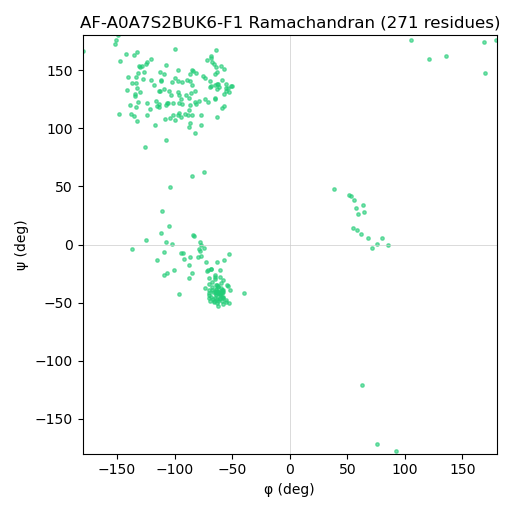TOM 1590 O O . SER A 1 208 ? 12.689 3.537 -26.443 1.00 86.06 208 SER A O 1
ATOM 1592 N N . ASP A 1 209 ? 14.424 3.354 -25.015 1.00 88.31 209 ASP A N 1
ATOM 1593 C CA . ASP A 1 209 ? 14.453 1.903 -24.905 1.00 88.31 209 ASP A CA 1
ATOM 1594 C C . ASP A 1 209 ? 14.638 1.502 -23.439 1.00 88.31 209 ASP A C 1
ATOM 1596 O O . ASP A 1 209 ? 15.638 1.835 -22.803 1.00 88.31 209 ASP A O 1
ATOM 1600 N N . LEU A 1 210 ? 13.652 0.784 -22.899 1.00 90.88 210 LEU A N 1
ATOM 1601 C CA . LEU A 1 210 ? 13.680 0.286 -21.527 1.00 90.88 210 LEU A CA 1
ATOM 1602 C C . LEU A 1 210 ? 14.265 -1.131 -21.412 1.00 90.88 210 LEU A C 1
ATOM 1604 O O . LEU A 1 210 ? 14.566 -1.563 -20.304 1.00 90.88 210 LEU A O 1
ATOM 1608 N N . ALA A 1 211 ? 14.453 -1.854 -22.522 1.00 90.31 211 ALA A N 1
ATOM 1609 C CA . ALA A 1 211 ? 15.017 -3.206 -22.512 1.00 90.31 211 ALA A CA 1
ATOM 1610 C C . ALA A 1 211 ? 16.425 -3.316 -21.877 1.00 90.31 211 ALA A C 1
ATOM 1612 O O . ALA A 1 211 ? 16.734 -4.366 -21.312 1.00 90.31 211 ALA A O 1
ATOM 1613 N N . PRO A 1 212 ? 17.293 -2.284 -21.933 1.00 88.50 212 PRO A N 1
ATOM 1614 C CA . PRO A 1 212 ? 18.600 -2.306 -21.283 1.00 88.50 212 PRO A CA 1
ATOM 1615 C C . PRO A 1 212 ? 18.575 -2.298 -19.751 1.00 88.50 212 PRO A C 1
ATOM 1617 O O . PRO A 1 212 ? 19.596 -2.651 -19.154 1.00 88.50 212 PRO A O 1
ATOM 1620 N N . PHE A 1 213 ? 17.476 -1.855 -19.137 1.00 90.44 213 PHE A N 1
ATOM 1621 C CA . PHE A 1 213 ? 17.344 -1.701 -17.689 1.00 90.44 213 PHE A CA 1
ATOM 1622 C C . PHE A 1 213 ? 16.956 -3.040 -17.033 1.00 90.44 213 PHE A C 1
ATOM 1624 O O . PHE A 1 213 ? 16.289 -3.858 -17.667 1.00 90.44 213 PHE A O 1
ATOM 1631 N N . PRO A 1 214 ? 17.378 -3.297 -15.783 1.00 92.81 214 PRO A N 1
ATOM 1632 C CA . PRO A 1 214 ? 17.072 -4.553 -15.100 1.00 92.81 214 PRO A CA 1
ATOM 1633 C C . PRO A 1 214 ? 15.596 -4.653 -14.690 1.00 92.81 214 PRO A C 1
ATOM 1635 O O . PRO A 1 214 ? 14.923 -3.653 -14.489 1.00 92.81 214 PRO A O 1
ATOM 1638 N N . ASP A 1 215 ? 15.093 -5.861 -14.466 1.00 94.81 215 ASP A N 1
ATOM 1639 C CA . ASP A 1 215 ? 13.841 -6.023 -13.725 1.00 94.81 215 ASP A CA 1
ATOM 1640 C C . ASP A 1 215 ? 14.094 -5.752 -12.234 1.00 94.81 215 ASP A C 1
ATOM 1642 O O . ASP A 1 215 ? 15.116 -6.172 -11.681 1.00 94.81 215 ASP A O 1
ATOM 1646 N N . LEU A 1 216 ? 13.136 -5.127 -11.552 1.00 94.81 216 LEU A N 1
ATOM 1647 C CA . LEU A 1 216 ? 13.092 -5.111 -10.092 1.00 94.81 216 LEU A CA 1
ATOM 1648 C C . LEU A 1 216 ? 12.531 -6.455 -9.605 1.00 94.81 216 LEU A C 1
ATOM 1650 O O . LEU A 1 216 ? 11.428 -6.848 -9.985 1.00 94.81 216 LEU A O 1
ATOM 1654 N N . GLU A 1 217 ? 13.270 -7.167 -8.757 1.00 94.62 217 GLU A N 1
ATOM 1655 C CA . GLU A 1 217 ? 12.873 -8.469 -8.218 1.00 94.62 217 GLU A CA 1
ATOM 1656 C C . GLU A 1 217 ? 12.633 -8.375 -6.705 1.00 94.62 217 GLU A C 1
ATOM 1658 O O . GLU A 1 217 ? 13.544 -8.074 -5.932 1.00 94.62 217 GLU A O 1
ATOM 1663 N N . LEU A 1 218 ? 11.400 -8.661 -6.277 1.00 94.44 218 LEU A N 1
ATOM 1664 C CA . LEU A 1 218 ? 11.006 -8.740 -4.869 1.00 94.44 218 LEU A CA 1
ATOM 1665 C C . LEU A 1 218 ? 10.885 -10.206 -4.454 1.00 94.44 218 LEU A C 1
ATOM 1667 O O . LEU A 1 218 ? 10.178 -10.979 -5.102 1.00 94.44 218 LEU A O 1
ATOM 1671 N N . THR A 1 219 ? 11.539 -10.589 -3.359 1.00 93.81 219 THR A N 1
ATOM 1672 C CA . THR A 1 219 ? 11.429 -11.943 -2.800 1.00 93.81 219 THR A CA 1
ATOM 1673 C C . THR A 1 219 ? 10.391 -11.959 -1.686 1.00 93.81 219 THR A C 1
ATOM 1675 O O . THR A 1 219 ? 10.508 -11.220 -0.708 1.00 93.81 219 THR A O 1
ATOM 1678 N N . VAL A 1 220 ? 9.365 -12.794 -1.835 1.00 94.00 220 VAL A N 1
ATOM 1679 C CA . VAL A 1 220 ? 8.233 -12.902 -0.911 1.00 94.00 220 VAL A CA 1
ATOM 1680 C C . VAL A 1 220 ? 7.884 -14.371 -0.720 1.00 94.00 220 VAL A C 1
ATOM 1682 O O . VAL A 1 220 ? 7.526 -15.044 -1.686 1.00 94.00 220 VAL A O 1
ATOM 1685 N N . ASN A 1 221 ? 7.948 -14.868 0.517 1.00 91.62 221 ASN A N 1
ATOM 1686 C CA . ASN A 1 221 ? 7.644 -16.265 0.846 1.00 91.62 221 ASN A CA 1
ATOM 1687 C C . ASN A 1 221 ? 8.445 -17.263 -0.022 1.00 91.62 221 ASN A C 1
ATOM 1689 O O . ASN A 1 221 ? 7.884 -18.207 -0.575 1.00 91.62 221 ASN A O 1
ATOM 1693 N N . GLY A 1 222 ? 9.736 -16.993 -0.248 1.00 91.50 222 GLY A N 1
ATOM 1694 C CA . GLY A 1 222 ? 10.608 -17.770 -1.137 1.00 91.50 222 GLY A CA 1
ATOM 1695 C C . GLY A 1 222 ? 10.341 -17.622 -2.643 1.00 91.50 22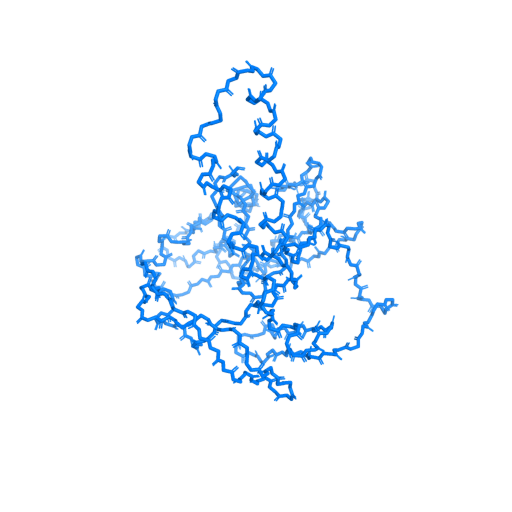2 GLY A C 1
ATOM 1696 O O . GLY A 1 222 ? 11.083 -18.184 -3.450 1.00 91.50 222 GLY A O 1
ATOM 1697 N N . HIS A 1 223 ? 9.319 -16.867 -3.056 1.00 93.00 223 HIS A N 1
ATOM 1698 C CA . HIS A 1 223 ? 9.001 -16.613 -4.461 1.00 93.00 223 HIS A CA 1
ATOM 1699 C C . HIS A 1 223 ? 9.576 -15.281 -4.943 1.00 93.00 223 HIS A C 1
ATOM 1701 O O . HIS A 1 223 ? 9.519 -14.275 -4.243 1.00 93.00 223 HIS A O 1
ATOM 1707 N N . LYS A 1 224 ? 10.075 -15.264 -6.181 1.00 93.31 224 LYS A N 1
ATOM 1708 C CA . LYS A 1 224 ? 10.614 -14.071 -6.845 1.00 93.31 224 LYS A CA 1
ATOM 1709 C C . LYS A 1 224 ? 9.551 -13.440 -7.741 1.00 93.31 224 LYS A C 1
ATOM 1711 O O . LYS A 1 224 ? 9.171 -14.021 -8.757 1.00 93.31 224 LYS A O 1
ATOM 1716 N N . LEU A 1 225 ? 9.069 -12.263 -7.358 1.00 94.56 225 LEU A N 1
ATOM 1717 C CA . LEU A 1 225 ? 8.163 -11.438 -8.153 1.00 94.56 225 LEU A CA 1
ATOM 1718 C C . LEU A 1 225 ? 8.988 -10.439 -8.964 1.00 94.56 225 LEU A C 1
ATOM 1720 O O . LEU A 1 225 ? 9.726 -9.645 -8.386 1.00 94.56 225 LEU A O 1
ATOM 1724 N N . ARG A 1 226 ? 8.867 -10.485 -10.293 1.00 94.50 226 ARG A N 1
ATOM 1725 C CA . ARG A 1 226 ? 9.623 -9.622 -11.209 1.00 94.50 226 ARG A CA 1
ATOM 1726 C C . ARG A 1 226 ? 8.751 -8.519 -11.776 1.00 94.50 226 ARG A C 1
ATOM 1728 O O . ARG A 1 226 ? 7.657 -8.783 -12.278 1.00 94.50 226 ARG A O 1
ATOM 1735 N N . PHE A 1 227 ? 9.278 -7.307 -11.733 1.00 94.88 227 PHE A N 1
ATOM 1736 C CA . PHE A 1 227 ? 8.635 -6.103 -12.221 1.00 94.88 227 PHE A CA 1
ATOM 1737 C C . PHE A 1 227 ? 9.528 -5.473 -13.295 1.00 94.88 227 PHE A C 1
ATOM 1739 O O . PHE A 1 227 ? 10.664 -5.103 -12.993 1.00 94.88 227 PHE A O 1
ATOM 1746 N N . PRO A 1 228 ? 9.054 -5.378 -14.549 1.00 94.75 228 PRO A N 1
ATOM 1747 C CA . PRO A 1 228 ? 9.875 -4.869 -15.639 1.00 94.75 228 PRO A CA 1
ATOM 1748 C C . PRO A 1 228 ? 10.185 -3.379 -15.462 1.00 94.75 228 PRO A C 1
ATOM 1750 O O . PRO A 1 228 ? 9.359 -2.678 -14.879 1.00 94.75 228 PRO A O 1
ATOM 1753 N N . PRO A 1 229 ? 11.266 -2.849 -16.063 1.00 93.44 229 PRO A N 1
ATOM 1754 C CA . PRO A 1 229 ? 11.643 -1.431 -16.022 1.00 93.44 229 PRO A CA 1
ATOM 1755 C C . PRO A 1 229 ? 10.479 -0.443 -16.132 1.00 93.44 229 PRO A C 1
ATOM 1757 O O . PRO A 1 229 ? 10.386 0.505 -15.363 1.00 93.44 229 PRO A O 1
ATOM 1760 N N . SER A 1 230 ? 9.521 -0.718 -17.021 1.00 91.62 230 SER A N 1
ATOM 1761 C CA . SER A 1 230 ? 8.312 0.096 -17.221 1.00 91.62 230 SER A CA 1
ATOM 1762 C C . SER A 1 230 ? 7.429 0.305 -15.979 1.00 91.62 230 SER A C 1
ATOM 1764 O O . SER A 1 230 ? 6.508 1.112 -16.030 1.00 91.62 230 SER A O 1
ATOM 17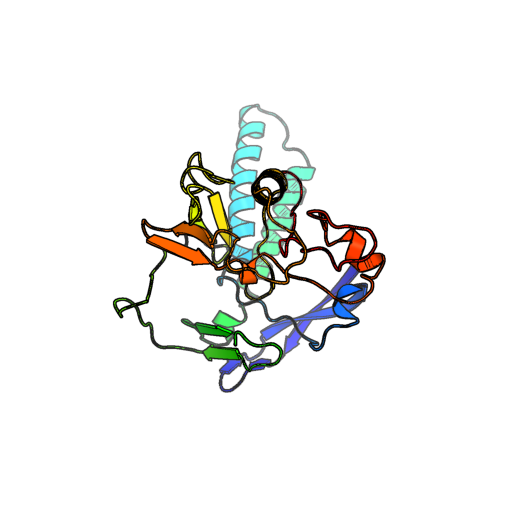66 N N . THR A 1 231 ? 7.632 -0.445 -14.890 1.00 91.38 231 THR A N 1
ATOM 1767 C CA . THR A 1 231 ? 6.890 -0.260 -13.631 1.00 91.38 231 THR A CA 1
ATOM 1768 C C . THR A 1 23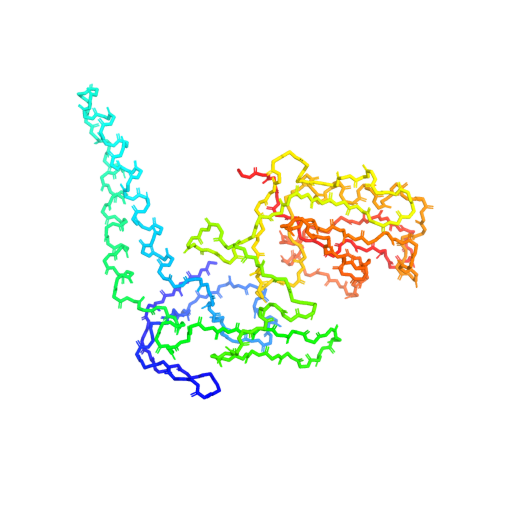1 ? 7.533 0.759 -12.702 1.00 91.38 231 THR A C 1
ATOM 1770 O O . THR A 1 231 ? 6.888 1.172 -11.746 1.00 91.38 231 THR A O 1
ATOM 1773 N N . TYR A 1 232 ? 8.805 1.100 -12.915 1.00 91.06 232 TYR A N 1
ATOM 1774 C CA . TYR A 1 232 ? 9.565 1.968 -12.015 1.00 91.06 232 TYR A CA 1
ATOM 1775 C C . TYR A 1 232 ? 10.427 3.010 -12.749 1.00 91.06 232 TYR A C 1
ATOM 1777 O O . TYR A 1 232 ? 11.020 3.866 -12.102 1.00 91.06 232 TYR A O 1
ATOM 1785 N N . LEU A 1 233 ? 10.464 2.983 -14.083 1.00 90.94 233 LEU A N 1
ATOM 1786 C CA . LEU A 1 233 ? 11.100 3.971 -14.951 1.00 90.94 233 LEU A CA 1
ATOM 1787 C C . LEU A 1 233 ? 10.114 4.461 -16.006 1.00 90.94 233 LEU A C 1
ATOM 1789 O O . LEU A 1 233 ? 9.335 3.681 -16.562 1.00 90.94 233 LEU A O 1
ATOM 1793 N N . GLY A 1 234 ? 10.187 5.748 -16.319 1.00 87.88 234 GLY A N 1
ATOM 1794 C CA . GLY A 1 234 ? 9.416 6.330 -17.405 1.00 87.88 234 GLY A CA 1
ATOM 1795 C C . GLY A 1 234 ? 9.655 7.822 -17.560 1.00 87.88 234 GLY A C 1
ATOM 1796 O O . GLY A 1 234 ? 10.359 8.450 -16.775 1.00 87.88 234 GLY A O 1
ATOM 1797 N N . SER A 1 235 ? 9.043 8.388 -18.590 1.00 82.06 235 SER A N 1
ATOM 1798 C CA . SER A 1 235 ? 9.006 9.831 -18.806 1.00 82.06 235 SER A CA 1
ATOM 1799 C C . SER A 1 235 ? 7.642 10.364 -18.391 1.00 82.06 235 SER A C 1
ATOM 1801 O O . SER A 1 235 ? 6.614 9.755 -1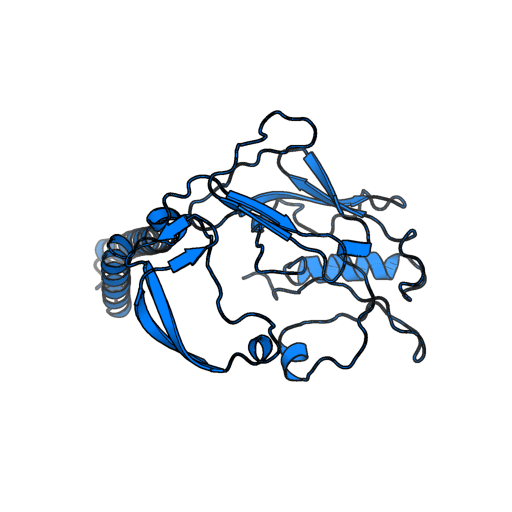8.695 1.00 82.06 235 SER A O 1
ATOM 1803 N N . TYR A 1 236 ? 7.617 11.522 -17.739 1.00 73.69 236 TYR A N 1
ATOM 1804 C CA . TYR A 1 236 ? 6.396 12.303 -17.573 1.00 73.69 236 TYR A CA 1
ATOM 1805 C C . TYR A 1 236 ? 6.479 13.570 -18.427 1.00 73.69 236 TYR A C 1
ATOM 1807 O O . TYR A 1 236 ? 7.555 14.127 -18.644 1.00 73.69 236 TYR A O 1
ATOM 1815 N N . TYR A 1 237 ? 5.333 14.013 -18.940 1.00 65.62 237 TYR A N 1
ATOM 1816 C CA . TYR A 1 237 ? 5.223 15.221 -19.753 1.00 65.62 237 TYR A CA 1
ATOM 1817 C C . TYR A 1 237 ? 4.447 16.290 -18.986 1.00 65.62 237 TYR A C 1
ATOM 1819 O O . TYR A 1 237 ? 3.462 15.984 -18.315 1.00 65.62 237 TYR A O 1
ATOM 1827 N N . GLY A 1 238 ? 4.871 17.544 -19.126 1.00 65.31 238 GLY A N 1
ATOM 1828 C CA . GLY A 1 238 ? 4.269 18.692 -18.447 1.00 65.31 238 GLY A CA 1
ATOM 1829 C C . GLY A 1 238 ? 5.113 19.216 -17.286 1.00 65.31 238 GLY A C 1
ATOM 1830 O O . GLY A 1 238 ? 6.170 18.677 -16.961 1.00 65.31 238 GLY A O 1
ATOM 1831 N N . GLN A 1 239 ? 4.655 20.312 -16.684 1.00 59.00 239 GLN A N 1
ATOM 1832 C CA . GLN A 1 239 ? 5.248 20.865 -15.471 1.00 59.00 239 GLN A CA 1
ATOM 1833 C C . GLN A 1 239 ? 4.485 20.324 -14.266 1.00 59.00 239 GLN A C 1
ATOM 1835 O O . GLN A 1 239 ? 3.261 20.434 -14.198 1.00 59.00 239 GLN A O 1
ATOM 1840 N N . MET A 1 240 ? 5.213 19.720 -13.330 1.00 64.38 240 MET A N 1
ATOM 1841 C CA . MET A 1 240 ? 4.670 19.410 -12.014 1.00 64.38 240 MET A CA 1
ATOM 1842 C C . MET A 1 240 ? 4.325 20.737 -11.331 1.00 64.38 240 MET A C 1
ATOM 1844 O O . MET A 1 240 ? 5.125 21.669 -11.396 1.00 64.38 240 MET A O 1
ATOM 1848 N N . SER A 1 241 ? 3.139 20.845 -10.730 1.00 63.31 241 SER A N 1
ATOM 1849 C CA . SER A 1 241 ? 2.799 22.056 -9.978 1.00 63.31 241 SER A CA 1
ATOM 1850 C C . SER A 1 241 ? 3.734 22.195 -8.775 1.00 63.31 241 SER A C 1
ATOM 1852 O O . SER A 1 241 ? 4.224 21.185 -8.255 1.00 63.31 241 SER A O 1
ATOM 1854 N N . ASP A 1 242 ? 3.972 23.423 -8.313 1.00 66.94 242 ASP A N 1
ATOM 1855 C CA . ASP A 1 242 ? 4.824 23.668 -7.145 1.00 66.94 242 ASP A CA 1
ATOM 1856 C C . ASP A 1 242 ? 4.326 22.862 -5.931 1.00 66.94 242 ASP A C 1
ATOM 1858 O O . ASP A 1 242 ? 5.117 22.293 -5.178 1.00 66.94 242 ASP A O 1
ATOM 1862 N N . GLU A 1 243 ? 3.008 22.694 -5.801 1.00 64.62 243 GLU A N 1
ATOM 1863 C CA . GLU A 1 243 ? 2.386 21.888 -4.751 1.00 64.62 243 GLU A CA 1
ATOM 1864 C C . GLU A 1 243 ? 2.706 20.399 -4.898 1.00 64.62 243 GLU A C 1
ATOM 1866 O O . GLU A 1 243 ? 3.086 19.765 -3.918 1.00 64.62 243 GLU A O 1
ATOM 1871 N N . ALA A 1 244 ? 2.585 19.831 -6.103 1.00 61.72 244 ALA A N 1
ATOM 1872 C CA . ALA A 1 244 ? 2.937 18.433 -6.354 1.00 61.72 244 ALA A CA 1
ATOM 1873 C C . ALA A 1 244 ? 4.439 18.176 -6.133 1.00 61.72 244 ALA A C 1
ATOM 1875 O O . ALA A 1 244 ? 4.806 17.131 -5.592 1.00 61.72 244 ALA A O 1
ATOM 1876 N N . SER A 1 245 ? 5.292 19.152 -6.463 1.00 63.44 245 SER A N 1
ATOM 1877 C CA . SER A 1 245 ? 6.748 19.064 -6.279 1.00 63.44 245 SER A CA 1
ATOM 1878 C C . SER A 1 245 ? 7.168 18.988 -4.807 1.00 63.44 245 SER A C 1
ATOM 1880 O O . SER A 1 245 ? 8.190 18.388 -4.479 1.00 63.44 245 SER A O 1
ATOM 1882 N N . GLY A 1 246 ? 6.348 19.527 -3.897 1.00 61.22 246 GLY A N 1
ATOM 1883 C CA . GLY A 1 246 ? 6.564 19.415 -2.455 1.00 61.22 246 GLY A CA 1
ATOM 1884 C C . GLY A 1 246 ? 6.295 18.015 -1.891 1.00 61.22 246 GLY A C 1
ATOM 1885 O O . GLY A 1 246 ? 6.829 17.675 -0.835 1.00 61.22 246 GLY A O 1
ATOM 1886 N N . PHE A 1 247 ? 5.493 17.198 -2.584 1.00 58.16 247 PHE A N 1
ATOM 1887 C CA . PHE A 1 247 ? 5.112 15.849 -2.141 1.00 58.16 247 PHE A CA 1
ATOM 1888 C C . PHE A 1 247 ? 5.811 14.733 -2.920 1.00 58.16 247 PHE A C 1
ATOM 1890 O O . PHE A 1 247 ? 5.971 13.634 -2.392 1.00 58.16 247 PHE A O 1
ATOM 1897 N N . ILE A 1 248 ? 6.240 15.001 -4.155 1.00 61.03 248 ILE A N 1
ATOM 1898 C CA . ILE A 1 248 ? 6.931 14.037 -5.008 1.00 61.03 248 ILE A CA 1
ATOM 1899 C C . ILE A 1 248 ? 8.395 14.451 -5.116 1.00 61.03 248 ILE A C 1
ATOM 1901 O O . ILE A 1 248 ? 8.745 15.409 -5.801 1.00 61.03 248 ILE A O 1
ATOM 1905 N N . ARG A 1 249 ? 9.276 13.696 -4.459 1.00 63.25 249 ARG A N 1
ATOM 1906 C CA . ARG A 1 249 ? 10.720 13.834 -4.666 1.00 63.25 249 ARG A CA 1
ATOM 1907 C C . ARG A 1 249 ? 11.086 13.153 -5.978 1.00 63.25 249 ARG A C 1
ATOM 1909 O O . ARG A 1 249 ? 11.171 11.934 -6.036 1.00 63.25 249 ARG A O 1
ATOM 1916 N N . THR A 1 250 ? 11.300 13.942 -7.022 1.00 60.91 250 THR A N 1
ATOM 1917 C CA . THR A 1 250 ? 11.842 13.451 -8.291 1.00 60.91 250 THR A CA 1
ATOM 1918 C C . THR A 1 250 ? 13.362 13.568 -8.256 1.00 60.91 250 THR A C 1
ATOM 1920 O O . THR A 1 250 ? 13.898 14.680 -8.241 1.00 60.91 250 THR A O 1
ATOM 1923 N N . GLU A 1 251 ? 14.077 12.445 -8.245 1.00 59.72 251 GLU A N 1
ATOM 1924 C CA . GLU A 1 251 ? 15.498 12.470 -8.588 1.00 59.72 251 GLU A CA 1
ATOM 1925 C C . GLU A 1 251 ? 15.643 12.303 -10.090 1.00 59.72 251 GLU A C 1
ATOM 1927 O O . GLU A 1 251 ? 15.438 11.212 -10.618 1.00 59.72 251 GLU A O 1
ATOM 1932 N N . LYS A 1 252 ? 16.090 13.374 -10.749 1.00 60.94 252 LYS A N 1
ATOM 1933 C CA . LYS A 1 252 ? 16.527 13.289 -12.138 1.00 60.94 252 LYS A CA 1
ATOM 1934 C C . LYS A 1 252 ? 17.666 12.280 -12.208 1.00 60.94 252 LYS A C 1
ATOM 1936 O O . LYS A 1 252 ? 18.715 12.465 -11.579 1.00 60.94 252 LYS A O 1
ATOM 1941 N N . LEU A 1 253 ? 17.466 11.192 -12.945 1.00 57.59 253 LEU A N 1
ATOM 1942 C CA . LEU A 1 253 ? 18.511 10.185 -13.130 1.00 57.59 253 LEU A CA 1
ATOM 1943 C C . LEU A 1 253 ? 19.638 10.731 -14.028 1.00 57.59 253 LEU A C 1
ATOM 1945 O O . LEU A 1 253 ? 20.780 10.307 -13.896 1.00 57.59 253 LEU A O 1
ATOM 1949 N N . GLY A 1 254 ? 19.350 11.748 -14.847 1.00 50.34 254 GLY A N 1
ATOM 1950 C CA . GLY A 1 254 ? 20.298 12.454 -15.712 1.00 50.34 254 GLY A CA 1
ATOM 1951 C C . GLY A 1 254 ? 19.714 12.685 -17.110 1.00 50.34 254 GLY A C 1
ATOM 1952 O O . GLY A 1 254 ? 18.741 12.041 -17.487 1.00 50.34 254 GLY A O 1
ATOM 1953 N N . GLY A 1 255 ? 20.289 13.616 -17.877 1.00 46.59 255 GLY A N 1
ATOM 1954 C CA . GLY A 1 255 ? 19.891 13.916 -19.259 1.00 46.59 255 GLY A CA 1
ATOM 1955 C C . GLY A 1 255 ? 20.552 15.196 -19.781 1.00 46.59 255 GLY A C 1
ATOM 1956 O O . GLY A 1 255 ? 20.826 16.109 -19.003 1.00 46.59 255 GLY A O 1
ATOM 1957 N N . ALA A 1 256 ? 20.839 15.262 -21.085 1.00 43.25 256 ALA A N 1
ATOM 1958 C CA . ALA A 1 256 ? 21.258 16.505 -21.737 1.00 43.25 256 ALA A CA 1
ATOM 1959 C C . ALA A 1 256 ? 20.102 17.527 -21.706 1.00 43.25 256 ALA A C 1
ATOM 1961 O O . ALA A 1 256 ? 18.943 17.120 -21.686 1.00 43.25 256 ALA A O 1
ATOM 1962 N N . GLU A 1 257 ? 20.389 18.836 -21.770 1.00 46.41 257 GLU A N 1
ATOM 1963 C CA . GLU A 1 257 ? 19.398 19.942 -21.715 1.00 46.41 257 GLU A CA 1
ATOM 1964 C C . GLU A 1 257 ? 18.228 19.842 -22.728 1.00 46.41 257 GLU A C 1
ATOM 1966 O O . GLU A 1 257 ? 17.272 20.614 -22.644 1.00 46.41 257 GLU A O 1
ATOM 1971 N N . HIS A 1 258 ? 18.265 18.892 -23.671 1.00 45.19 258 HIS A N 1
ATOM 1972 C CA . HIS A 1 258 ? 17.305 18.747 -24.767 1.00 45.19 258 HIS A CA 1
ATOM 1973 C C . HIS A 1 258 ? 16.614 17.374 -24.894 1.00 45.19 258 HIS A C 1
ATOM 1975 O O . HIS A 1 258 ? 15.833 17.200 -25.829 1.00 45.19 258 HIS A O 1
ATOM 1981 N N . SER A 1 259 ? 16.833 16.413 -23.989 1.00 53.59 259 SER A N 1
ATOM 1982 C CA . SER A 1 259 ? 16.066 15.152 -23.963 1.00 53.59 259 SER A CA 1
ATOM 1983 C C . SER A 1 259 ? 15.169 15.090 -22.728 1.00 53.59 259 SER A C 1
ATOM 1985 O O . SER A 1 259 ? 15.578 15.517 -21.653 1.00 53.59 259 SER A O 1
ATOM 1987 N N . THR A 1 260 ? 13.942 14.571 -22.859 1.00 58.66 260 THR A N 1
ATOM 1988 C CA . THR A 1 260 ? 13.096 14.272 -21.693 1.00 58.66 260 THR A CA 1
ATOM 1989 C C . THR A 1 260 ? 13.817 13.197 -20.877 1.00 58.66 260 THR A C 1
ATOM 1991 O O . THR A 1 260 ? 13.968 12.085 -21.385 1.00 58.66 260 THR A O 1
ATOM 1994 N N . PRO A 1 261 ? 14.346 13.514 -19.682 1.00 69.69 261 PRO A N 1
ATOM 1995 C CA . PRO A 1 261 ? 15.118 12.548 -18.918 1.00 69.69 261 PRO A CA 1
ATOM 1996 C C . PRO A 1 261 ? 14.230 11.367 -18.526 1.00 69.69 261 PRO A C 1
ATOM 1998 O O . PRO A 1 261 ? 13.017 11.499 -18.340 1.00 69.69 261 PRO A O 1
ATOM 2001 N N . CYS A 1 262 ? 14.846 10.197 -18.437 1.00 81.69 262 CYS A N 1
ATOM 2002 C CA . CYS A 1 262 ? 14.228 9.024 -17.854 1.00 81.69 262 CYS A CA 1
ATOM 2003 C C . CYS A 1 262 ? 14.182 9.218 -16.341 1.00 81.69 262 CYS A C 1
ATOM 2005 O O . CYS A 1 262 ? 15.203 9.508 -15.716 1.00 81.69 262 CYS A O 1
ATOM 2007 N N . GLU A 1 263 ? 12.996 9.096 -15.760 1.00 84.69 263 GLU A N 1
ATOM 2008 C CA . GLU A 1 263 ? 12.746 9.426 -14.362 1.00 84.69 263 GLU A CA 1
ATOM 2009 C C . GLU A 1 263 ? 12.418 8.163 -13.575 1.00 84.69 263 GLU A C 1
ATOM 2011 O O . GLU A 1 263 ? 11.822 7.211 -14.094 1.00 84.69 263 GLU A O 1
ATOM 2016 N N . LEU A 1 264 ? 12.802 8.168 -12.300 1.00 87.38 264 LEU A N 1
ATOM 2017 C CA . LEU A 1 264 ? 12.430 7.108 -11.379 1.00 87.38 264 LEU A CA 1
ATOM 2018 C C . LEU A 1 264 ? 10.970 7.308 -10.954 1.00 87.38 264 LEU A C 1
ATOM 2020 O O . LEU A 1 264 ? 10.640 8.244 -10.230 1.00 87.38 264 LEU A O 1
ATOM 2024 N N . LEU A 1 265 ? 10.088 6.413 -11.393 1.00 88.69 265 LEU A N 1
ATOM 2025 C CA . LEU A 1 265 ? 8.668 6.404 -11.036 1.00 88.69 265 LEU A CA 1
ATOM 2026 C C . LEU A 1 265 ? 8.463 5.665 -9.705 1.00 88.69 265 LEU A C 1
ATOM 2028 O O . LEU A 1 265 ? 7.769 4.653 -9.620 1.00 88.69 265 LEU A O 1
ATOM 2032 N N . ILE A 1 266 ? 9.116 6.171 -8.662 1.00 89.50 266 ILE A N 1
ATOM 2033 C CA . ILE A 1 266 ? 9.067 5.665 -7.288 1.00 89.50 266 ILE A CA 1
ATOM 2034 C C . ILE A 1 266 ? 8.875 6.862 -6.354 1.00 89.50 266 ILE A C 1
ATOM 2036 O O . ILE A 1 266 ? 9.418 7.936 -6.590 1.00 89.50 266 ILE A O 1
ATOM 2040 N N . MET A 1 267 ? 8.116 6.684 -5.277 1.00 87.25 267 MET A N 1
ATOM 2041 C CA . MET A 1 267 ? 7.962 7.681 -4.221 1.00 87.25 267 MET A CA 1
ATOM 2042 C C . MET A 1 267 ? 9.019 7.482 -3.129 1.00 87.25 267 MET A C 1
ATOM 2044 O O . MET A 1 267 ? 9.161 6.386 -2.583 1.00 87.25 267 MET A O 1
ATOM 2048 N N . ASP A 1 268 ? 9.725 8.554 -2.777 1.00 87.44 268 ASP A N 1
ATOM 2049 C CA . ASP A 1 268 ? 10.588 8.613 -1.594 1.00 87.44 268 ASP A CA 1
ATOM 2050 C C . ASP A 1 268 ? 9.747 8.989 -0.364 1.00 87.44 268 ASP A C 1
ATOM 2052 O O . ASP A 1 268 ? 9.266 10.117 -0.240 1.00 87.44 268 ASP A O 1
ATOM 2056 N N . LEU A 1 269 ? 9.587 8.037 0.556 1.00 85.56 269 LEU A N 1
ATOM 2057 C CA . LEU A 1 269 ? 8.833 8.204 1.803 1.00 85.56 269 LEU A CA 1
ATOM 2058 C C . LEU A 1 269 ? 9.571 9.043 2.861 1.00 85.56 269 LEU A C 1
ATOM 2060 O O . LEU A 1 269 ? 9.020 9.307 3.930 1.00 85.56 269 LEU A O 1
ATOM 2064 N N . GLY A 1 270 ? 10.802 9.469 2.579 1.00 83.88 270 GLY A N 1
ATOM 2065 C CA . GLY A 1 270 ? 11.672 10.134 3.537 1.00 83.88 270 GLY A CA 1
ATOM 2066 C C . GLY A 1 270 ? 12.586 9.158 4.290 1.00 83.88 270 GLY A C 1
ATOM 2067 O O . GLY A 1 270 ? 12.615 7.955 4.000 1.00 83.88 270 GLY A O 1
ATOM 2068 N N . PRO A 1 271 ? 13.401 9.673 5.230 1.00 82.25 271 PRO A N 1
ATOM 2069 C CA . PRO A 1 271 ? 14.285 8.835 6.030 1.00 82.25 271 PRO A CA 1
ATOM 2070 C C . PRO A 1 271 ? 13.470 7.807 6.838 1.00 82.25 271 PRO A C 1
ATOM 2072 O O . PRO A 1 271 ? 12.311 8.080 7.159 1.00 82.25 271 PRO A O 1
ATOM 2075 N N . PRO A 1 272 ? 14.057 6.646 7.185 1.00 69.44 272 PRO A N 1
ATOM 2076 C CA . PRO A 1 272 ? 13.406 5.687 8.074 1.00 69.44 272 PRO A CA 1
ATOM 2077 C C . PRO A 1 272 ? 12.973 6.387 9.370 1.00 69.44 272 PRO A C 1
ATOM 2079 O O . PRO A 1 272 ? 13.774 7.131 9.943 1.00 69.44 272 PRO A O 1
ATOM 2082 N N . GLN A 1 273 ? 11.719 6.179 9.783 1.00 51.34 273 GLN A N 1
ATOM 2083 C CA . GLN A 1 273 ? 11.207 6.630 11.082 1.00 51.34 273 GLN A CA 1
ATOM 2084 C C . GLN A 1 273 ? 11.644 5.685 12.199 1.00 51.34 273 GLN A C 1
ATOM 2086 O O . GLN A 1 273 ? 11.705 4.460 11.935 1.00 51.34 273 GLN A O 1
#

Sequence (273 aa):
SCQAKDGYDTVSVGTVVAKKQPIWVAKFCEIPMLTQASFNVIAGLGPPGQPAYTARHMLEQLDKMEQHFKYNNEAVPENLVQQRKEFEQELAVAKNKHELLDTMGVNVFSTCLGKKPSSNGYLIWNDVTRAGKPGVLQLSVPGNITWSIKLEGMSFHGRDMSTMIPGCETNGCGAIVDTGTSLFAFPSNIYRSIADSIRNLGIPLDCSDLAPFPDLELTVNGHKLRFPPSTYLGSYYGQMSDEASGFIRTEKLGGAEHSTPCELLIMDLGPPQ

pLDDT: mean 86.27, std 11.15, range [43.25, 96.56]

Secondary structure (DSSP, 8-state):
-EEEEEEEEEEEETTEEEEEEEEEEEEEE--HHHHT-S-S-----PPTTHHHHHHHHHHHHHHHHHHHHHHTTPPPPHHHHHHHHHHHHHHHHHTTS--HHHHTT-S-EEEE--SSTTPPPEEEETPPP-TTSTT-------SSSS-EEEE-EEEEESTTGGG---B--SS-EEEE--TT-SSEEE-HHHHHHHHHHHHTT-S--SSS--TTSPEEEEEETTEEEEE-GGGTEE---SPPPHHHHHH----B----TTS---EE-EEE--S--

Organism: NCBI:txid327968

Foldseek 3Di:
DWDWDWDFAWDDDPHFIQHRAIDTHTPDDDDVVCVPPPDDDDADPWFWCQQLVVLVVVLVVLVVVVVVCVVVVHDDDPVSVVSNVVSVVSNVVSVVRTGPCVSRVFPDWDKADDPDVPDDIDIGTNDDDPPPPPPDDDFDDPDRNAQKFWWCFKFWADDPRRVQGLDLPPRTDIDGDDPVDQAAEDAPSSVVSVLVVQLVLPDAQQQPDQVSGTWIWIAGPNDTDTHGSVRFKDFDDDDDPPVNCVQADWDQSDDDPPGRGITGRYGHPYHDD

Radius of gyration: 22.81 Å; Cα contacts (8 Å, |Δi|>4): 392; chains: 1; bounding box: 54×47×69 Å

Mean predicted aligned error: 7.82 Å

Nearest PDB structures (foldseek):
  5hx1-assembly2_B  TM=7.326E-01  e=1.554E+00  Deinococcus radiodurans
  5hva-assembly1_A  TM=7.207E-01  e=2.200E+00  Deinococcus radiodurans
  2yf3-assembly3_E  TM=7.328E-01  e=2.470E+00  Deinococcus radiodurans R1 = ATCC 13939 = DSM 20539
  2yfd-assembly1_D  TM=7.242E-01  e=2.774E+00  Deinococcus radiodurans R1 = ATCC 13939 = DSM 20539
  5hwu-assembly1_A  TM=7.273E-01  e=3.927E+00  Deinococcus radiodurans R1 = ATCC 13939 = DSM 20539

Solvent-accessible surface area (backbone atoms only — not comparable to full-atom values): 16360 Å² total; per-residue (Å²): 98,72,46,66,43,86,44,67,42,74,48,70,62,91,92,43,57,17,71,65,34,66,40,76,46,73,76,49,64,69,49,76,81,55,76,78,46,96,66,91,77,86,81,78,82,61,46,75,62,26,67,37,49,53,26,50,53,52,48,56,51,49,51,55,52,46,50,51,29,53,73,72,73,42,80,71,57,67,68,58,58,51,53,45,54,51,35,52,51,49,28,60,49,36,75,74,50,63,45,64,46,64,52,40,70,47,88,38,70,48,78,45,75,42,90,52,91,94,43,73,60,48,79,40,76,62,47,81,86,56,80,88,39,92,97,50,84,84,77,70,56,88,60,66,63,48,60,30,38,62,33,57,29,34,31,30,45,51,94,86,34,62,81,46,61,43,39,37,74,75,92,22,42,81,46,70,74,55,89,92,54,95,52,55,72,34,40,36,68,36,43,47,40,46,51,52,56,60,54,69,64,78,67,86,45,54,55,85,67,54,82,88,52,44,25,46,31,40,29,41,91,91,38,79,47,75,41,55,33,78,69,42,41,41,71,85,86,83,80,76,49,75,70,55,52,76,72,47,61,73,60,80,61,43,66,61,103,85,51,69,39,22,29,58,43,46,42,48,71,39,71,84,130